Protein AF-A0A7X7PHA1-F1 (afdb_monomer_lite)

Foldseek 3Di:
DDDDDDDDDDDDPVNVVVVVVVVVVVVVVVVVVVVVVVVVVVVVVVVVLLVVLVVVVCVVCVLFCVPPDCVPFFPDDDPFKTWGWGWFWKAFFLDWDFFKTKGLIDGLDFDDQLFKKKWKADPPGIDTWRFPDKAWDANVVGTIIMTGTPGTDDHGIMIIMIGTWMWGCPPSFIWIDGDPDDTDGDDPVVVVSTRAAAAEAEDCPDPAFDWDDPDDPDHTYTYHHPPDDD

pLDDT: mean 73.43, std 17.75, range [33.28, 97.94]

Radius of gyration: 31.61 Å; chains: 1; bounding box: 62×58×99 Å

Secondary structure (DSSP, 8-state):
------PPPPPPHHHHHHHHHHHHHHHHHHHHHHHHHHHHHHHHHHHHHHHHHHHHHHHHHHHHHTTS-HHHHEEEE-SSEEEEEEEEEEEEEEEE-SSEEEEEEEESS---TTTEEEEEE-SSSEEEEEEEEEEEEEETTEEEEEEEESS---TT-EEEEEEEEEEEEETTEEEEEETTSPPEE--HHHHTTT---EEEEEETT-SS-EEE---TTS-EEEEEETT---

Sequence (230 aa):
MATRLRVHEGMTLVECLVALVLASLVSAAVISVLATQNRLLRGLTATSSDAEALRATAAVLGEDLRWSDPARDIQAIGGDSVVLRAFRGGGRVCAVMTDAITVEYQGARAPAPEKDSLLVLTGVGELAFAIRDVTGAACGPRPGIRLHVDGTASAGAYALVFESGSYFLRDRALRYRLGNEGRQPLTDERFAAGGHRLRVTHDSTAAAASLAWPGERAPMELRFPVGRTQ

Structure (mmCIF, N/CA/C/O backbone):
data_AF-A0A7X7PHA1-F1
#
_entry.id   AF-A0A7X7PHA1-F1
#
loop_
_atom_site.group_PDB
_atom_site.id
_atom_site.type_symbol
_atom_site.label_atom_id
_atom_site.label_alt_id
_atom_site.label_comp_id
_atom_site.label_asym_id
_atom_site.label_entity_id
_atom_site.label_seq_id
_atom_site.pdbx_PDB_ins_code
_atom_site.Cartn_x
_atom_site.Cartn_y
_atom_site.Cartn_z
_atom_site.occupancy
_atom_site.B_iso_or_equiv
_atom_site.auth_seq_id
_atom_site.auth_comp_id
_atom_site.auth_asym_id
_atom_site.auth_atom_id
_atom_site.pdbx_PDB_model_num
ATOM 1 N N . MET A 1 1 ? -39.031 45.118 52.042 1.00 48.53 1 MET A N 1
ATOM 2 C CA . MET A 1 1 ? -39.337 43.709 51.713 1.00 48.53 1 MET A CA 1
ATOM 3 C C . MET A 1 1 ? -38.417 42.850 52.575 1.00 48.53 1 MET A C 1
ATOM 5 O O . MET A 1 1 ? -37.237 42.765 52.280 1.00 48.53 1 MET A O 1
ATOM 9 N N . ALA A 1 2 ? -38.894 42.400 53.739 1.00 53.00 2 ALA A N 1
ATOM 10 C CA . ALA A 1 2 ? -38.050 41.800 54.776 1.00 53.00 2 ALA A CA 1
ATOM 11 C C . ALA A 1 2 ? -37.947 40.280 54.592 1.00 53.00 2 ALA A C 1
ATOM 13 O O . ALA A 1 2 ? -38.951 39.569 54.667 1.00 53.00 2 ALA A O 1
ATOM 14 N N . THR A 1 3 ? -36.733 39.789 54.357 1.00 61.84 3 THR A N 1
ATOM 15 C CA . THR A 1 3 ? -36.393 38.366 54.308 1.00 61.84 3 THR A CA 1
ATOM 16 C C . T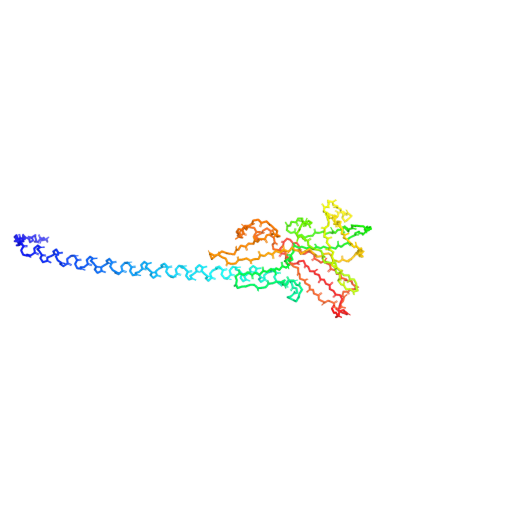HR A 1 3 ? -36.506 37.796 55.721 1.00 61.84 3 THR A C 1
ATOM 18 O O . THR A 1 3 ? -35.695 38.108 56.590 1.00 61.84 3 THR A O 1
ATOM 21 N N . ARG A 1 4 ? -37.536 36.985 55.993 1.00 61.03 4 ARG A N 1
ATOM 22 C CA . ARG A 1 4 ? -37.620 36.238 57.255 1.00 61.03 4 ARG A CA 1
ATOM 23 C C . ARG A 1 4 ? -36.515 35.182 57.267 1.00 61.03 4 ARG A C 1
ATOM 25 O O . ARG A 1 4 ? -36.613 34.186 56.555 1.00 61.03 4 ARG A O 1
ATOM 32 N N . LEU A 1 5 ? -35.490 35.386 58.088 1.00 62.16 5 LEU A N 1
ATOM 33 C CA . LEU A 1 5 ? -34.549 34.331 58.453 1.00 62.16 5 LEU A CA 1
ATOM 34 C C . LEU A 1 5 ? -35.281 33.356 59.386 1.00 62.16 5 LEU A C 1
ATOM 36 O O . LEU A 1 5 ? -35.640 33.712 60.507 1.00 62.16 5 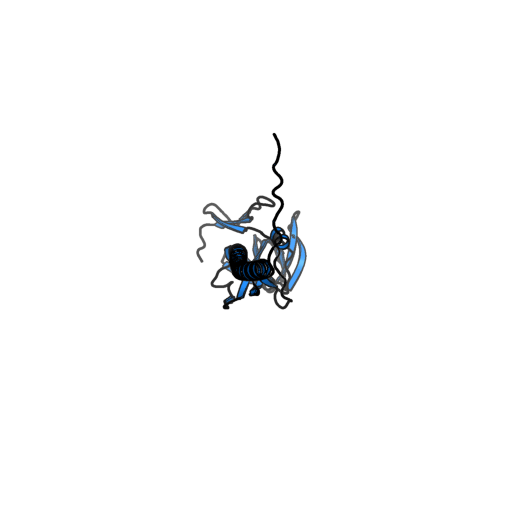LEU A O 1
ATOM 40 N N . ARG A 1 6 ? -35.558 32.138 58.905 1.00 67.00 6 ARG A N 1
ATOM 41 C CA . ARG A 1 6 ? -36.037 31.044 59.760 1.00 67.00 6 ARG A CA 1
ATOM 42 C C . ARG A 1 6 ? -34.881 30.592 60.649 1.00 67.00 6 ARG A C 1
ATOM 44 O O . ARG A 1 6 ? -33.944 29.968 60.158 1.00 67.00 6 ARG A O 1
ATOM 51 N N . VAL A 1 7 ? -34.966 30.881 61.944 1.00 58.91 7 VAL A N 1
ATOM 52 C CA . VAL A 1 7 ? -34.138 30.224 62.963 1.00 58.91 7 VAL A CA 1
ATOM 53 C C . VAL A 1 7 ? -34.477 28.731 62.928 1.00 58.91 7 VAL A C 1
ATOM 55 O O . VAL A 1 7 ? -35.652 28.374 62.986 1.00 58.91 7 VAL A O 1
ATOM 58 N N . HIS A 1 8 ? -33.477 27.875 62.722 1.00 62.91 8 HIS A N 1
ATOM 59 C CA . HIS A 1 8 ? -33.657 26.424 62.761 1.00 62.91 8 HIS A CA 1
ATOM 60 C C . HIS A 1 8 ? -33.655 25.962 64.219 1.00 62.91 8 HIS A C 1
ATOM 62 O O . HIS A 1 8 ? -32.772 26.346 64.986 1.00 62.91 8 HIS A O 1
ATOM 68 N N . GLU A 1 9 ? -34.635 25.143 64.597 1.00 71.31 9 GLU A N 1
ATOM 69 C CA . GLU A 1 9 ? -34.534 24.324 65.804 1.00 71.31 9 GLU A CA 1
ATOM 70 C C . GLU A 1 9 ? -33.375 23.326 65.619 1.00 71.31 9 GLU A C 1
ATOM 72 O O . GLU A 1 9 ? -33.078 22.908 64.498 1.00 71.31 9 GLU A O 1
ATOM 77 N N . GLY A 1 10 ? -32.646 23.016 66.695 1.00 75.44 10 GLY A N 1
ATOM 78 C CA . GLY A 1 10 ? -31.462 22.156 66.621 1.00 75.44 10 GLY A CA 1
ATOM 79 C C . GLY A 1 10 ? -31.800 20.768 66.071 1.00 75.44 10 GLY A C 1
ATOM 80 O O . GLY A 1 10 ? -32.751 20.143 66.532 1.00 75.44 10 GLY A O 1
ATOM 81 N N . MET A 1 11 ? -31.011 20.279 65.106 1.00 79.25 11 MET A N 1
ATOM 82 C CA . MET A 1 11 ? -31.174 18.926 64.562 1.00 79.25 11 MET A CA 1
ATOM 83 C C . MET A 1 11 ? -30.988 17.881 65.658 1.00 79.25 11 MET A C 1
ATOM 85 O O . MET A 1 11 ? -30.001 17.897 66.402 1.00 79.25 11 MET A O 1
ATOM 89 N N . THR A 1 12 ? -31.914 16.932 65.721 1.00 89.75 12 THR A N 1
ATOM 90 C CA . THR A 1 12 ? -31.770 15.785 66.619 1.00 89.75 12 THR A CA 1
ATOM 91 C C . THR A 1 12 ? -30.728 14.806 66.067 1.00 89.75 12 THR A C 1
ATOM 93 O O . THR A 1 12 ? -30.521 14.702 64.858 1.00 89.75 12 THR A O 1
ATOM 96 N N . LEU A 1 13 ? -30.072 14.037 66.944 1.00 90.00 13 LEU A N 1
ATOM 97 C CA . LEU A 1 13 ? -29.073 13.037 66.534 1.00 90.00 13 LEU A CA 1
ATOM 98 C C . LEU A 1 13 ? -29.649 11.998 65.554 1.00 90.00 13 LEU A C 1
ATOM 100 O O . LEU A 1 13 ? -28.954 11.551 64.642 1.00 90.00 13 LEU A O 1
ATOM 104 N N . VAL A 1 14 ? -30.932 11.656 65.713 1.00 92.38 14 VAL A N 1
ATOM 105 C CA . VAL A 1 14 ? -31.659 10.746 64.815 1.00 92.38 14 VAL A CA 1
ATOM 106 C C . VAL A 1 14 ? -31.770 11.334 63.408 1.00 92.38 14 VAL A C 1
ATOM 108 O O . VAL A 1 14 ? -31.545 10.629 62.430 1.00 92.38 14 VAL A O 1
ATOM 111 N N . GLU A 1 15 ? -32.057 12.628 63.296 1.00 91.06 15 GLU A N 1
ATOM 112 C CA . GLU A 1 15 ? -32.212 13.327 62.019 1.00 91.06 15 GLU A CA 1
ATOM 113 C C . GLU A 1 15 ? -30.890 13.388 61.238 1.00 91.06 15 GLU A C 1
ATOM 115 O O . GLU A 1 15 ? -30.856 13.068 60.048 1.00 91.06 15 GLU A O 1
ATOM 120 N N . CYS A 1 16 ? -29.774 13.660 61.926 1.00 92.62 16 CYS A N 1
ATOM 121 C CA . CYS A 1 16 ? -28.431 13.566 61.344 1.00 92.62 16 CYS A CA 1
ATOM 122 C C . CYS A 1 16 ? -28.117 12.150 60.837 1.00 92.62 16 CYS A C 1
ATOM 124 O O . CYS A 1 16 ? -27.548 11.992 59.756 1.00 92.62 16 CYS A O 1
ATOM 126 N N . LEU A 1 17 ? -28.491 11.116 61.597 1.00 95.12 17 LEU A N 1
ATOM 127 C CA . LEU A 1 17 ? -28.242 9.722 61.225 1.00 95.12 17 LEU A CA 1
ATOM 128 C C . LEU A 1 17 ? -29.041 9.335 59.974 1.00 95.12 17 LEU A C 1
ATOM 130 O O . LEU A 1 17 ? -28.482 8.755 59.044 1.00 95.12 17 LEU A O 1
ATOM 134 N N . VAL A 1 18 ? -30.316 9.728 59.905 1.00 95.44 18 VAL A N 1
ATOM 135 C CA . VAL A 1 18 ? -31.162 9.524 58.719 1.00 95.44 18 VAL A CA 1
ATOM 136 C C . VAL A 1 18 ? -30.583 10.247 57.501 1.00 95.44 18 VAL A C 1
ATOM 138 O O . VAL A 1 18 ? -30.462 9.639 56.436 1.00 95.44 18 VAL A O 1
ATOM 141 N N . ALA A 1 19 ? -30.167 11.509 57.646 1.00 95.06 19 ALA A N 1
ATOM 142 C CA . ALA A 1 19 ? -29.560 12.272 56.557 1.00 95.06 19 ALA A CA 1
ATOM 143 C C . ALA A 1 19 ? -28.275 11.611 56.032 1.00 95.06 19 ALA A C 1
ATOM 145 O O . ALA A 1 19 ? -28.070 11.534 54.821 1.00 95.06 19 ALA A O 1
ATOM 146 N N . LEU A 1 20 ? -27.435 11.081 56.925 1.00 95.75 20 LEU A N 1
ATOM 147 C CA . LEU A 1 20 ? -26.181 10.419 56.568 1.00 95.75 20 LEU A CA 1
ATOM 148 C C . LEU A 1 20 ? -26.426 9.093 55.832 1.00 95.75 20 LEU A C 1
ATOM 150 O O . LEU A 1 20 ? -25.777 8.819 54.821 1.00 95.75 20 LEU A O 1
ATOM 154 N N . VAL A 1 21 ? -27.417 8.309 56.270 1.00 96.75 21 VAL A N 1
ATOM 155 C CA . VAL A 1 21 ? -27.845 7.090 55.565 1.00 96.75 21 VAL A CA 1
ATOM 156 C C . VAL A 1 21 ? -28.364 7.431 54.168 1.00 96.75 21 VAL A C 1
ATOM 158 O O . VAL A 1 21 ? -27.895 6.845 53.191 1.00 96.75 21 VAL A O 1
ATOM 161 N N . LEU A 1 22 ? -29.259 8.414 54.040 1.00 97.19 22 LEU A N 1
ATOM 162 C CA . LEU A 1 22 ? -29.785 8.839 52.738 1.00 97.19 22 LEU A CA 1
ATOM 163 C C . LEU A 1 22 ? -28.674 9.357 51.817 1.00 97.19 22 LEU A C 1
ATOM 165 O O . LEU A 1 22 ? -28.605 8.954 50.656 1.00 97.19 22 LEU A O 1
ATOM 169 N N . ALA A 1 23 ? -27.759 10.180 52.333 1.00 96.38 23 ALA A N 1
ATOM 170 C CA . ALA A 1 23 ? -26.615 10.675 51.576 1.00 96.38 23 ALA A CA 1
ATOM 171 C C . ALA A 1 23 ? -25.702 9.534 51.102 1.00 96.38 23 ALA A C 1
ATOM 173 O O . ALA A 1 23 ? -25.242 9.553 49.958 1.00 96.38 23 ALA A O 1
ATOM 174 N N . SER A 1 24 ? -25.473 8.516 51.938 1.00 96.88 24 SER A N 1
ATOM 175 C CA . SER A 1 24 ? -24.670 7.347 51.563 1.00 96.88 24 SER A CA 1
ATOM 176 C C . SER A 1 24 ? -25.336 6.515 50.460 1.00 96.88 24 SER A C 1
ATOM 178 O O . SER A 1 24 ? -24.665 6.131 49.502 1.00 96.88 24 SER A O 1
ATOM 180 N N . LEU A 1 25 ? -26.660 6.319 50.527 1.00 97.75 25 LEU A N 1
ATOM 181 C CA . LEU A 1 25 ? -27.432 5.599 49.509 1.00 97.75 25 LEU A CA 1
ATOM 182 C C . LEU A 1 25 ? -27.423 6.338 48.170 1.00 97.75 25 LEU A C 1
ATOM 184 O O . LEU A 1 25 ? -27.164 5.731 47.130 1.00 97.75 25 LEU A O 1
ATOM 188 N N . VAL A 1 26 ? -27.646 7.654 48.193 1.00 97.69 26 VAL A N 1
ATOM 189 C CA . VAL A 1 26 ? -27.589 8.495 46.990 1.00 97.69 26 VAL A CA 1
ATOM 190 C C . VAL A 1 26 ? -26.181 8.486 46.398 1.00 97.69 26 VAL A C 1
ATOM 192 O O . VAL A 1 26 ? -26.027 8.295 45.194 1.00 97.69 26 VAL A O 1
ATOM 195 N N . SER A 1 27 ? -25.143 8.616 47.227 1.00 97.31 27 SER A N 1
ATOM 196 C CA . SER A 1 27 ? -23.750 8.571 46.766 1.00 97.31 27 SER A CA 1
ATOM 197 C C . SER A 1 27 ? -23.411 7.224 46.124 1.00 97.31 27 SER A C 1
ATOM 199 O O . SER A 1 27 ? -22.829 7.191 45.042 1.00 97.31 27 SER A O 1
ATOM 201 N N . ALA A 1 28 ? -23.827 6.109 46.732 1.00 96.69 28 ALA A N 1
ATOM 202 C CA . ALA A 1 28 ? -23.636 4.775 46.168 1.00 96.69 28 ALA A CA 1
ATOM 203 C C . ALA A 1 28 ? -24.372 4.603 44.826 1.00 96.69 28 ALA A C 1
ATOM 205 O O . ALA A 1 28 ? -23.805 4.061 43.872 1.00 96.69 28 ALA A O 1
ATOM 206 N N . ALA A 1 29 ? -25.599 5.124 44.713 1.00 97.00 29 ALA A N 1
ATOM 207 C CA . ALA A 1 29 ? -26.349 5.124 43.462 1.00 97.00 29 ALA A CA 1
ATOM 208 C C . ALA A 1 29 ? -25.621 5.930 42.371 1.00 97.00 29 ALA A C 1
ATOM 210 O O . ALA A 1 29 ? -25.400 5.410 41.277 1.00 97.00 29 ALA A O 1
ATOM 211 N N . VAL A 1 30 ? -25.146 7.141 42.679 1.00 97.88 30 VAL A N 1
ATOM 212 C CA . VAL A 1 30 ? -24.378 7.979 41.740 1.00 97.88 30 VAL A CA 1
ATOM 213 C C . VAL A 1 30 ? -23.085 7.286 41.299 1.00 97.88 30 VAL A C 1
ATOM 215 O O . VAL A 1 30 ? -22.791 7.240 40.104 1.00 97.88 30 VAL A O 1
ATOM 218 N N . ILE A 1 31 ? -22.336 6.691 42.233 1.00 97.94 31 ILE A N 1
ATOM 219 C CA . ILE A 1 31 ? -21.094 5.963 41.929 1.00 97.94 31 ILE A CA 1
ATOM 220 C C . ILE A 1 31 ? -21.368 4.772 41.004 1.00 97.94 31 ILE A C 1
ATOM 222 O O . ILE A 1 31 ? -20.616 4.552 40.054 1.00 97.94 31 ILE A O 1
ATOM 226 N N . SER A 1 32 ? -22.446 4.016 41.235 1.00 96.06 32 SER A N 1
ATOM 227 C CA . SER A 1 32 ? -22.784 2.863 40.390 1.00 96.06 32 SER A CA 1
ATOM 228 C C . SER A 1 32 ? -23.174 3.273 38.963 1.00 96.06 32 SER A C 1
ATOM 230 O O . SER A 1 32 ? -22.724 2.651 37.994 1.00 96.06 32 SER A O 1
ATOM 232 N N . VAL A 1 33 ? -23.926 4.369 38.813 1.00 97.56 33 VAL A N 1
ATOM 233 C CA . VAL A 1 33 ? -24.264 4.950 37.505 1.00 97.56 33 VAL A CA 1
ATOM 234 C C . VAL A 1 33 ? -23.004 5.433 36.792 1.00 97.56 33 VAL A C 1
ATOM 236 O O . VAL A 1 33 ? -22.783 5.068 35.638 1.00 97.56 33 VAL A O 1
ATOM 239 N N . LEU A 1 34 ? -22.130 6.173 37.480 1.00 97.38 34 LEU A N 1
ATOM 240 C CA . LEU A 1 34 ? -20.882 6.673 36.902 1.00 97.38 34 LEU A CA 1
ATOM 241 C C . LEU A 1 34 ? -19.946 5.528 36.482 1.00 97.38 34 LEU A C 1
ATOM 243 O O . LEU A 1 34 ? -19.331 5.573 35.416 1.00 97.38 34 LEU A O 1
ATOM 247 N N . ALA A 1 35 ? -19.856 4.465 37.286 1.00 96.56 35 ALA A N 1
ATOM 248 C CA . ALA A 1 35 ? -19.082 3.275 36.944 1.00 96.56 35 ALA A CA 1
ATOM 249 C C . ALA A 1 35 ? -19.638 2.573 35.694 1.00 96.56 35 ALA A C 1
ATOM 251 O O . ALA A 1 35 ? -18.868 2.126 34.841 1.00 96.56 35 ALA A O 1
ATOM 252 N N . THR A 1 36 ? -20.964 2.513 35.561 1.00 96.12 36 THR A N 1
ATOM 253 C CA . THR A 1 36 ? -21.640 1.926 34.396 1.00 96.12 36 THR A CA 1
ATOM 254 C C . THR A 1 36 ? -21.422 2.774 33.144 1.00 96.12 36 THR A C 1
ATOM 256 O O . THR A 1 36 ? -21.012 2.243 32.113 1.00 96.12 36 THR A O 1
ATOM 259 N N . GLN A 1 37 ? -21.589 4.097 33.240 1.00 96.19 37 GLN A N 1
ATOM 260 C CA . GLN A 1 37 ? -21.320 5.031 32.142 1.00 96.19 37 GLN A CA 1
ATOM 261 C C . GLN A 1 37 ? -19.868 4.943 31.670 1.00 96.19 37 GLN A C 1
ATOM 263 O O . GLN A 1 37 ? -19.620 4.844 30.474 1.00 96.19 37 GLN A O 1
ATOM 268 N N . ASN A 1 38 ? -18.906 4.876 32.592 1.00 95.94 38 ASN A N 1
ATOM 269 C CA . ASN A 1 38 ? -17.496 4.715 32.242 1.00 95.94 38 ASN A CA 1
ATOM 270 C C . ASN A 1 38 ? -17.209 3.402 31.501 1.00 95.94 38 ASN A C 1
ATOM 272 O O . ASN A 1 38 ? -16.394 3.387 30.581 1.00 95.94 38 ASN A O 1
ATOM 276 N N . ARG A 1 39 ? -17.861 2.293 31.874 1.00 94.88 39 ARG A N 1
ATOM 277 C CA . ARG A 1 39 ? -17.723 1.016 31.153 1.00 94.88 39 ARG A CA 1
ATOM 278 C C . ARG A 1 39 ? -18.311 1.105 29.745 1.00 94.88 39 ARG A C 1
ATOM 280 O O . ARG A 1 39 ? -17.662 0.663 28.800 1.00 94.88 39 ARG A O 1
ATOM 287 N N . LEU A 1 40 ? -19.491 1.712 29.607 1.00 95.69 40 LEU A N 1
ATOM 288 C CA . LEU A 1 40 ? -20.151 1.912 28.314 1.00 95.69 40 LEU A CA 1
ATOM 289 C C . LEU A 1 40 ? -19.333 2.820 27.393 1.00 95.69 40 LEU A C 1
ATOM 291 O O . LEU A 1 40 ? -19.093 2.457 26.246 1.00 95.69 40 LEU A O 1
ATOM 295 N N . LEU A 1 41 ? -18.843 3.953 27.904 1.00 95.31 41 LEU A N 1
ATOM 296 C CA . LEU A 1 41 ? -18.000 4.880 27.149 1.00 95.31 41 LEU A CA 1
ATOM 297 C C . LEU A 1 41 ? -16.729 4.194 26.644 1.00 95.31 41 LEU A C 1
ATOM 299 O O . LEU A 1 41 ? -16.420 4.301 25.464 1.00 95.31 41 LEU A O 1
ATOM 303 N N . ARG A 1 42 ? -16.039 3.413 27.488 1.00 92.00 42 ARG A N 1
ATOM 304 C CA . ARG A 1 42 ? -14.860 2.638 27.056 1.00 92.00 42 ARG A CA 1
ATOM 305 C C . ARG A 1 42 ? -15.196 1.637 25.949 1.00 92.00 42 ARG A C 1
ATOM 307 O O . ARG A 1 42 ? -14.412 1.492 25.016 1.00 92.00 42 ARG A O 1
ATOM 314 N N . GLY A 1 43 ? -16.344 0.964 26.046 1.00 88.88 43 GLY A N 1
ATOM 315 C CA . GLY A 1 43 ? -16.826 0.054 25.006 1.00 88.88 43 GLY A CA 1
ATOM 316 C C . GLY A 1 43 ? -17.077 0.774 23.680 1.00 88.88 43 GLY A C 1
ATOM 317 O O . GLY A 1 43 ? -16.570 0.342 22.648 1.00 88.88 43 GLY A O 1
ATOM 318 N N . LEU A 1 44 ? -17.778 1.911 23.720 1.00 91.88 44 LEU A N 1
ATOM 319 C CA . LEU A 1 44 ? -18.052 2.736 22.541 1.00 91.88 44 LEU A CA 1
ATOM 320 C C . LEU A 1 44 ? -16.762 3.247 21.892 1.00 91.88 44 LEU A C 1
ATOM 322 O O . LEU A 1 44 ? -16.595 3.111 20.680 1.00 91.88 44 LEU A O 1
ATOM 326 N N . THR A 1 45 ? -15.818 3.762 22.685 1.00 83.56 45 THR A N 1
ATOM 327 C CA . THR A 1 45 ? -14.511 4.201 22.178 1.00 83.56 45 THR A CA 1
ATOM 328 C C . THR A 1 45 ? -13.761 3.051 21.510 1.00 83.56 45 THR A C 1
ATOM 330 O O . THR A 1 45 ? -13.271 3.226 20.399 1.00 83.56 45 THR A O 1
ATOM 333 N N . ALA A 1 46 ? -13.733 1.861 22.121 1.00 76.75 46 ALA A N 1
ATOM 334 C CA . ALA A 1 46 ? -13.089 0.689 21.530 1.00 76.75 46 ALA A CA 1
ATOM 335 C C . ALA A 1 46 ? -13.711 0.316 20.173 1.00 76.75 46 ALA A C 1
ATOM 337 O O . ALA A 1 46 ? -12.985 0.179 19.191 1.00 76.75 46 ALA A O 1
ATOM 338 N N . THR A 1 47 ? -15.046 0.245 20.0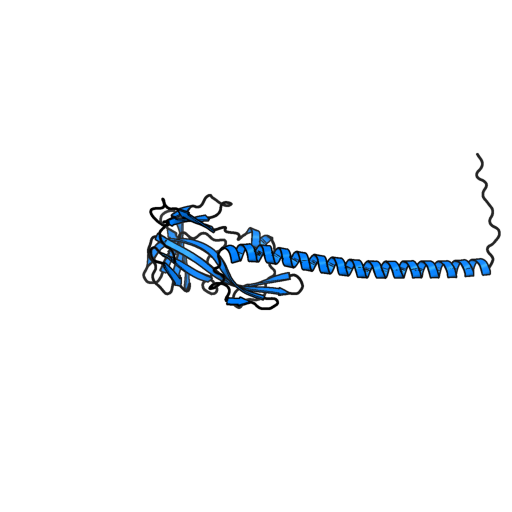93 1.00 81.00 47 THR A N 1
ATOM 339 C CA . THR A 1 47 ? -15.748 -0.051 18.831 1.00 81.00 47 THR A CA 1
ATOM 340 C C . THR A 1 47 ? -15.543 1.024 17.763 1.00 81.00 47 THR A C 1
ATOM 342 O O . THR A 1 47 ? -15.432 0.704 16.581 1.00 81.00 47 THR A O 1
ATOM 345 N N . SER A 1 48 ? -15.451 2.297 18.164 1.00 81.38 48 SER A N 1
ATOM 346 C CA . SER A 1 48 ? -15.178 3.406 17.249 1.00 81.38 48 SER A CA 1
ATOM 347 C C . SER A 1 48 ? -13.775 3.300 16.659 1.00 81.38 48 SER A C 1
ATOM 349 O O . SER A 1 48 ? -13.622 3.399 15.444 1.00 81.38 48 SER A O 1
ATOM 351 N N . SER A 1 49 ? -12.765 3.049 17.496 1.00 72.19 49 SER A N 1
ATOM 352 C CA . SER A 1 49 ? -11.385 2.861 17.040 1.00 72.19 49 SER A CA 1
ATOM 353 C C . SER A 1 49 ? -11.236 1.627 16.147 1.00 72.19 49 SER A C 1
ATOM 355 O O . SER A 1 49 ? -10.506 1.680 15.163 1.00 72.19 49 SER A O 1
ATOM 357 N N . ASP A 1 50 ? -11.956 0.536 16.437 1.00 69.38 50 ASP A N 1
ATOM 358 C CA . ASP A 1 50 ? -11.992 -0.650 15.569 1.00 69.38 50 ASP A CA 1
ATOM 359 C C . ASP A 1 50 ? -12.555 -0.312 14.175 1.00 69.38 50 ASP A C 1
ATOM 361 O O . ASP A 1 50 ? -11.966 -0.667 13.152 1.00 69.38 50 ASP A O 1
ATOM 365 N N . ALA A 1 51 ? -13.664 0.432 14.115 1.00 73.50 51 ALA A N 1
ATOM 366 C CA . ALA A 1 51 ? -14.266 0.852 12.852 1.00 73.50 51 ALA A CA 1
ATOM 367 C C . ALA A 1 51 ? -13.377 1.833 12.067 1.00 73.50 51 ALA A C 1
ATOM 369 O O . ALA A 1 51 ? -13.308 1.761 10.840 1.00 73.50 51 ALA A O 1
ATOM 370 N N . GLU A 1 52 ? -12.698 2.749 12.752 1.00 70.88 52 GLU A N 1
ATOM 371 C CA . GLU A 1 52 ? -11.771 3.700 12.139 1.00 70.88 52 GLU A CA 1
ATOM 372 C C . GLU A 1 52 ? -10.544 2.998 11.551 1.00 70.88 52 GLU A C 1
ATOM 374 O O . GLU A 1 52 ? -10.208 3.231 10.389 1.00 70.88 52 GLU A O 1
ATOM 379 N N . ALA A 1 53 ? -9.955 2.053 12.288 1.00 68.00 53 ALA A N 1
ATOM 380 C CA . ALA A 1 53 ? -8.848 1.235 11.803 1.00 68.00 53 ALA A CA 1
ATOM 381 C C . ALA A 1 53 ? -9.232 0.434 10.548 1.00 68.00 53 ALA A C 1
ATOM 383 O O . ALA A 1 53 ? -8.453 0.359 9.594 1.00 68.00 53 ALA A O 1
ATOM 384 N N . LEU A 1 54 ? -10.449 -0.121 10.509 1.00 70.31 54 LEU A N 1
ATOM 385 C CA . LEU A 1 54 ? -10.974 -0.818 9.333 1.00 70.31 54 LEU A CA 1
ATOM 386 C C . LEU A 1 54 ? -11.182 0.122 8.141 1.00 70.31 54 LEU A C 1
ATOM 388 O O . LEU A 1 54 ? -10.800 -0.230 7.027 1.00 70.31 54 LEU A O 1
ATOM 392 N N . ARG A 1 55 ? -11.743 1.321 8.351 1.00 70.69 55 ARG A N 1
ATOM 393 C CA . ARG A 1 55 ? -11.922 2.313 7.274 1.00 70.69 55 ARG A CA 1
ATOM 394 C C . ARG A 1 55 ? -10.586 2.785 6.709 1.00 70.69 55 ARG A C 1
ATOM 396 O O . ARG A 1 55 ? -10.442 2.828 5.491 1.00 70.69 55 ARG A O 1
ATOM 403 N N . ALA A 1 56 ? -9.615 3.084 7.571 1.00 66.56 56 ALA A N 1
ATOM 404 C CA . ALA A 1 56 ? -8.263 3.445 7.153 1.00 66.56 56 ALA A CA 1
ATOM 405 C C . ALA A 1 56 ? -7.618 2.301 6.357 1.00 66.56 56 ALA A C 1
ATOM 407 O O . ALA A 1 56 ? -7.095 2.517 5.269 1.00 66.56 56 ALA A O 1
ATOM 408 N N . THR A 1 57 ? -7.748 1.063 6.840 1.00 65.06 57 THR A N 1
ATOM 409 C CA . THR A 1 57 ? -7.242 -0.125 6.137 1.00 65.06 57 THR A CA 1
ATOM 410 C C . THR A 1 57 ? -7.879 -0.305 4.765 1.00 65.06 57 THR A C 1
ATOM 412 O O . THR A 1 57 ? -7.166 -0.522 3.789 1.00 65.06 57 THR A O 1
ATOM 415 N N . ALA A 1 58 ? -9.202 -0.175 4.664 1.00 70.44 58 ALA A N 1
ATOM 416 C CA . ALA A 1 58 ? -9.914 -0.293 3.398 1.00 70.44 58 ALA A CA 1
ATOM 417 C C . ALA A 1 58 ? -9.530 0.814 2.406 1.00 70.44 58 ALA A C 1
ATOM 419 O O . ALA A 1 58 ? -9.399 0.538 1.217 1.00 70.44 58 ALA A O 1
ATOM 420 N N . ALA A 1 59 ? -9.316 2.046 2.879 1.00 67.50 59 ALA A N 1
ATOM 421 C CA . ALA A 1 59 ? -8.862 3.147 2.035 1.00 67.50 59 ALA A CA 1
ATOM 422 C C . ALA A 1 59 ? -7.458 2.878 1.470 1.00 67.50 59 ALA A C 1
ATOM 424 O O . ALA A 1 59 ? -7.255 2.972 0.262 1.00 67.50 59 ALA A O 1
ATOM 425 N N . VAL A 1 60 ? -6.521 2.470 2.330 1.00 68.62 60 VAL A N 1
ATOM 426 C CA . VAL A 1 60 ? -5.130 2.176 1.954 1.00 68.62 60 VAL A CA 1
ATOM 427 C C . VAL A 1 60 ? -5.051 0.999 0.991 1.00 68.62 60 VAL A C 1
ATOM 429 O O . VAL A 1 60 ? -4.511 1.125 -0.106 1.00 68.62 60 VAL A O 1
ATOM 432 N N . LEU A 1 61 ? -5.632 -0.140 1.375 1.00 70.75 61 LEU A N 1
ATOM 433 C CA . LEU A 1 61 ? -5.630 -1.327 0.527 1.00 70.75 61 LEU A CA 1
ATOM 434 C C . LEU A 1 61 ? -6.404 -1.080 -0.766 1.00 70.75 61 LEU A C 1
ATOM 436 O O . LEU A 1 61 ? -6.005 -1.584 -1.804 1.00 70.75 61 LEU A O 1
ATOM 440 N N . GLY A 1 62 ? -7.475 -0.286 -0.737 1.00 70.81 62 GLY A N 1
ATOM 441 C CA . GLY A 1 62 ? -8.217 0.082 -1.938 1.00 70.81 62 GLY A CA 1
ATOM 442 C C . GLY A 1 62 ? -7.380 0.882 -2.939 1.00 70.81 62 GLY A C 1
ATOM 443 O O . GLY A 1 62 ? -7.532 0.688 -4.143 1.00 70.81 62 GLY A O 1
ATOM 444 N N . GLU A 1 63 ? -6.484 1.757 -2.474 1.00 67.56 63 GLU A N 1
ATOM 445 C CA . GLU A 1 63 ? -5.566 2.478 -3.360 1.00 67.56 63 GLU A CA 1
ATOM 446 C C . GLU A 1 63 ? -4.439 1.587 -3.892 1.00 67.56 63 GLU A C 1
ATOM 448 O O . GLU A 1 63 ? -4.177 1.624 -5.098 1.00 67.56 63 GLU A O 1
ATOM 453 N N . ASP A 1 64 ? -3.826 0.764 -3.036 1.00 69.88 64 ASP A N 1
ATOM 454 C CA . ASP A 1 64 ? -2.739 -0.143 -3.428 1.00 69.88 64 ASP A CA 1
ATOM 455 C C . ASP A 1 64 ? -3.226 -1.261 -4.368 1.00 69.88 64 ASP A C 1
ATOM 457 O O . ASP A 1 64 ? -2.571 -1.567 -5.366 1.00 69.88 64 ASP A O 1
ATOM 461 N N . LEU A 1 65 ? -4.394 -1.850 -4.085 1.00 69.88 65 LEU A N 1
ATOM 462 C CA . LEU A 1 65 ? -4.952 -2.965 -4.858 1.00 69.88 65 LEU A CA 1
ATOM 463 C C . LEU A 1 65 ? -5.566 -2.526 -6.189 1.00 69.88 65 LEU A C 1
ATOM 465 O O . LEU A 1 65 ? -5.805 -3.363 -7.057 1.00 69.88 65 LEU A O 1
ATOM 469 N N . ARG A 1 66 ? -5.816 -1.226 -6.396 1.00 66.25 66 ARG A N 1
ATOM 470 C CA . ARG A 1 66 ? -6.459 -0.725 -7.624 1.00 66.25 66 ARG A CA 1
ATOM 471 C C . ARG A 1 66 ? -5.692 -1.087 -8.899 1.00 66.25 66 ARG A C 1
ATOM 473 O O . ARG A 1 66 ? -6.294 -1.137 -9.967 1.00 66.25 66 ARG A O 1
ATOM 480 N N . TRP A 1 67 ? -4.383 -1.304 -8.782 1.00 61.38 67 TRP A N 1
ATOM 481 C CA . TRP A 1 67 ? -3.483 -1.654 -9.888 1.00 61.38 67 TRP A CA 1
ATOM 482 C C . TRP A 1 67 ? -2.878 -3.045 -9.750 1.00 61.38 67 TRP A C 1
ATOM 484 O O . TRP A 1 67 ? -2.044 -3.419 -10.568 1.00 61.38 67 TRP A O 1
ATOM 494 N N . SER A 1 68 ? -3.270 -3.785 -8.715 1.00 66.31 68 SER A N 1
ATOM 495 C CA . SER A 1 68 ? -2.820 -5.152 -8.513 1.00 66.31 68 SER A CA 1
ATOM 496 C C . SER A 1 68 ? -3.737 -6.102 -9.273 1.00 66.31 68 SER A C 1
ATOM 498 O O . SER A 1 68 ? -4.958 -5.943 -9.216 1.00 66.31 68 SER A O 1
ATOM 500 N N . ASP A 1 69 ? -3.174 -7.108 -9.929 1.00 70.19 69 ASP A N 1
ATOM 501 C CA . ASP A 1 69 ? -3.935 -8.268 -10.377 1.00 70.19 69 ASP A CA 1
ATOM 502 C C . ASP A 1 69 ? -4.137 -9.192 -9.166 1.00 70.19 69 ASP A C 1
ATOM 504 O O . ASP A 1 69 ? -3.160 -9.774 -8.684 1.00 70.19 69 ASP A O 1
ATOM 508 N N . PRO A 1 70 ? -5.370 -9.378 -8.657 1.00 70.12 70 PRO A N 1
ATOM 509 C CA . PRO A 1 70 ? -5.604 -10.205 -7.478 1.00 70.12 70 PRO A CA 1
ATOM 510 C C . PRO A 1 70 ? -5.076 -11.637 -7.618 1.00 70.12 70 PRO A C 1
ATOM 512 O O . PRO A 1 70 ? -4.728 -12.249 -6.613 1.00 70.12 70 PRO A O 1
ATOM 515 N N . ALA A 1 71 ? -5.000 -12.175 -8.841 1.00 69.75 71 ALA A N 1
ATOM 516 C CA . ALA A 1 71 ? -4.518 -13.529 -9.089 1.00 69.75 71 ALA A CA 1
ATOM 517 C C . ALA A 1 71 ? -2.985 -13.656 -9.024 1.00 69.75 71 ALA A C 1
ATOM 519 O O . ALA A 1 71 ? -2.477 -14.759 -8.823 1.00 69.75 71 ALA A O 1
ATOM 520 N N . ARG A 1 72 ? -2.244 -12.555 -9.205 1.00 68.88 72 ARG A N 1
ATOM 521 C CA . ARG A 1 72 ? -0.769 -12.550 -9.278 1.00 68.88 72 ARG A CA 1
ATOM 522 C C . ARG A 1 72 ? -0.105 -11.779 -8.144 1.00 68.88 72 ARG A C 1
ATOM 524 O O . ARG A 1 72 ? 0.975 -12.152 -7.691 1.00 68.88 72 ARG A O 1
ATOM 531 N N . ASP A 1 73 ? -0.732 -10.700 -7.698 1.00 73.44 73 ASP A N 1
ATOM 532 C CA . ASP A 1 73 ? -0.137 -9.745 -6.773 1.00 73.44 73 ASP A CA 1
ATOM 533 C C . ASP A 1 73 ? -0.574 -9.965 -5.327 1.00 73.44 73 ASP A C 1
ATOM 535 O O . ASP A 1 73 ? 0.129 -9.513 -4.427 1.00 73.44 73 ASP A O 1
ATOM 539 N N . ILE A 1 74 ? -1.664 -10.699 -5.077 1.00 79.50 74 ILE A N 1
ATOM 540 C CA . ILE A 1 74 ? -2.016 -11.171 -3.733 1.00 79.50 74 ILE A CA 1
ATOM 541 C C . ILE A 1 74 ? -1.360 -12.534 -3.518 1.00 79.50 74 ILE A C 1
ATOM 543 O O . ILE A 1 74 ? -1.773 -13.544 -4.078 1.00 79.50 74 ILE A O 1
ATOM 547 N N . GLN A 1 75 ? -0.325 -12.561 -2.684 1.00 81.75 75 GLN A N 1
ATOM 548 C CA . GLN A 1 75 ? 0.475 -13.763 -2.446 1.00 81.75 75 GLN A CA 1
ATOM 549 C C . GLN A 1 75 ? -0.111 -14.633 -1.333 1.00 81.75 75 GLN A C 1
ATOM 551 O O . GLN A 1 75 ? -0.042 -15.859 -1.397 1.00 81.75 75 GLN A O 1
ATOM 556 N N . ALA A 1 76 ? -0.673 -14.009 -0.294 1.00 80.00 76 ALA A N 1
ATOM 557 C CA . ALA A 1 76 ? -1.309 -14.713 0.813 1.00 80.00 76 ALA A CA 1
ATOM 558 C C . ALA A 1 76 ? -2.309 -13.815 1.547 1.00 80.00 76 ALA A C 1
ATOM 560 O O . ALA A 1 76 ? -2.060 -12.626 1.748 1.00 80.00 76 ALA A O 1
ATOM 561 N N . ILE A 1 77 ? -3.407 -14.410 2.013 1.00 81.25 77 ILE A N 1
ATOM 562 C CA . ILE A 1 77 ? -4.392 -13.765 2.885 1.00 81.25 77 ILE A CA 1
ATOM 563 C C . ILE A 1 77 ? -4.480 -14.578 4.178 1.00 81.25 77 ILE A C 1
ATOM 565 O O . ILE A 1 77 ? -4.776 -15.772 4.155 1.00 81.25 77 ILE A O 1
ATOM 569 N N . GLY A 1 78 ? -4.201 -13.927 5.303 1.00 81.62 78 GLY A N 1
ATOM 570 C CA . GLY A 1 78 ? -4.428 -14.431 6.653 1.00 81.62 78 GLY A CA 1
ATOM 571 C C . GLY A 1 78 ? -5.623 -13.740 7.315 1.00 81.62 78 GLY A C 1
ATOM 572 O O . GLY A 1 78 ? -6.219 -12.823 6.758 1.00 81.62 78 GLY A O 1
ATOM 573 N N . GLY A 1 79 ? -5.968 -14.159 8.535 1.00 78.38 79 GLY A N 1
ATOM 574 C CA . GLY A 1 79 ? -7.100 -13.574 9.269 1.00 78.38 79 GLY A CA 1
ATOM 575 C C . GLY A 1 79 ? -6.909 -12.098 9.649 1.00 78.38 79 GLY A C 1
ATOM 576 O O . GLY A 1 79 ? -7.873 -11.341 9.649 1.00 78.38 79 GLY A O 1
ATOM 577 N N . ASP A 1 80 ? -5.674 -11.685 9.950 1.00 77.06 80 ASP A N 1
ATOM 578 C CA . ASP A 1 80 ? -5.294 -10.314 10.330 1.00 77.06 80 ASP A CA 1
ATOM 579 C C . ASP A 1 80 ? -4.193 -9.729 9.428 1.00 77.06 80 ASP A C 1
ATOM 581 O O . ASP A 1 80 ? -3.558 -8.731 9.781 1.00 77.06 80 ASP A O 1
ATOM 585 N N . SER A 1 81 ? -3.909 -10.365 8.289 1.00 79.25 81 SER A N 1
ATOM 586 C CA . SER A 1 81 ? -2.770 -10.006 7.446 1.00 79.25 81 SER A CA 1
ATOM 587 C C . SER A 1 81 ? -2.986 -10.292 5.969 1.00 79.25 81 SER A C 1
ATOM 589 O O . SER A 1 81 ? -3.707 -11.210 5.595 1.00 79.25 81 SER A O 1
ATOM 591 N N . VAL A 1 82 ? -2.323 -9.515 5.119 1.00 80.62 82 VAL A N 1
ATOM 592 C CA . VAL A 1 82 ? -2.266 -9.753 3.675 1.00 80.62 82 VAL A CA 1
ATOM 593 C C . VAL A 1 82 ? -0.847 -9.513 3.178 1.00 80.62 82 VAL A C 1
ATOM 595 O O . VAL A 1 82 ? -0.200 -8.536 3.558 1.00 80.62 82 VAL A O 1
ATOM 598 N N . VAL A 1 83 ? -0.352 -10.430 2.354 1.00 82.38 83 VAL A N 1
ATOM 599 C CA . VAL A 1 83 ? 0.929 -10.316 1.656 1.00 82.38 83 VAL A CA 1
ATOM 600 C C . VAL A 1 83 ? 0.624 -9.990 0.205 1.00 82.38 83 VAL A C 1
ATOM 602 O O . VAL A 1 83 ? -0.083 -10.751 -0.458 1.00 82.38 83 VAL A O 1
ATOM 605 N N . LEU A 1 84 ? 1.125 -8.852 -0.270 1.00 82.38 84 LEU A N 1
ATOM 606 C CA . LEU A 1 84 ? 0.825 -8.364 -1.610 1.00 82.38 84 LEU A CA 1
ATOM 607 C C . LEU A 1 84 ? 1.997 -7.617 -2.249 1.00 82.38 84 LEU A C 1
ATOM 609 O O . LEU A 1 84 ? 2.918 -7.163 -1.565 1.00 82.38 84 LEU A O 1
ATOM 613 N N . ARG A 1 85 ? 1.930 -7.472 -3.573 1.00 78.12 85 ARG A N 1
ATOM 614 C CA . ARG A 1 85 ? 2.790 -6.593 -4.370 1.00 78.12 85 ARG A CA 1
ATOM 615 C C . ARG A 1 85 ? 2.065 -5.273 -4.626 1.00 78.12 85 ARG A C 1
ATOM 617 O O . ARG A 1 85 ? 1.082 -5.237 -5.358 1.00 78.12 85 ARG A O 1
ATOM 624 N N . ALA A 1 86 ? 2.537 -4.194 -4.009 1.00 78.00 86 ALA A N 1
ATOM 625 C CA . ALA A 1 86 ? 1.932 -2.869 -4.116 1.00 78.00 86 ALA A CA 1
ATOM 626 C C . ALA A 1 86 ? 2.619 -2.048 -5.209 1.00 78.00 86 ALA A C 1
ATOM 628 O O . ALA A 1 86 ? 3.846 -1.961 -5.244 1.00 78.00 86 ALA A O 1
ATOM 629 N N . PHE A 1 87 ? 1.845 -1.398 -6.075 1.00 78.06 87 PHE A N 1
ATOM 630 C CA . PHE A 1 87 ? 2.387 -0.504 -7.098 1.00 78.06 87 PHE A CA 1
ATOM 631 C C . PHE A 1 87 ? 3.025 0.746 -6.461 1.00 78.06 87 PHE A C 1
ATOM 633 O O . PHE A 1 87 ? 2.408 1.403 -5.623 1.00 78.06 87 PHE A O 1
ATOM 640 N N . ARG A 1 88 ? 4.259 1.095 -6.852 1.00 79.50 88 ARG A N 1
ATOM 641 C CA . ARG A 1 88 ? 5.012 2.238 -6.285 1.00 79.50 88 ARG A CA 1
ATOM 642 C C . ARG A 1 88 ? 5.364 3.337 -7.279 1.00 79.50 88 ARG A C 1
ATOM 644 O O . ARG A 1 88 ? 5.639 4.466 -6.871 1.00 79.50 88 ARG A O 1
ATOM 651 N N . GLY A 1 89 ? 5.348 3.030 -8.566 1.00 80.12 89 GLY A N 1
ATOM 652 C CA . GLY A 1 89 ? 5.699 3.986 -9.603 1.00 80.12 89 GLY A CA 1
ATOM 653 C C . GLY A 1 89 ? 6.017 3.293 -10.910 1.00 80.12 89 GLY A C 1
ATOM 654 O O . GLY A 1 89 ? 5.979 2.070 -11.019 1.00 80.12 89 GLY A O 1
ATOM 655 N N . GLY A 1 90 ? 6.348 4.074 -11.922 1.00 84.69 90 GLY A N 1
ATOM 656 C CA . GLY A 1 90 ? 6.688 3.531 -13.222 1.00 84.69 90 GLY A CA 1
ATOM 657 C C . GLY A 1 90 ? 7.201 4.595 -14.167 1.00 84.69 90 GLY A C 1
ATOM 658 O O . GLY A 1 90 ? 7.428 5.736 -13.780 1.00 84.69 90 GLY A O 1
ATOM 659 N N . GLY A 1 91 ? 7.401 4.230 -15.421 1.00 83.50 91 GLY A N 1
ATOM 660 C CA . GLY A 1 91 ? 7.889 5.162 -16.420 1.00 83.50 91 GLY A CA 1
ATOM 661 C C . GLY A 1 91 ? 8.162 4.505 -17.756 1.00 83.50 91 GLY A C 1
ATOM 662 O O . GLY A 1 91 ? 8.085 3.286 -17.912 1.00 83.50 91 GLY A O 1
ATOM 663 N N . ARG A 1 92 ? 8.496 5.329 -18.745 1.00 86.38 92 ARG A N 1
ATOM 664 C CA . ARG A 1 92 ? 8.848 4.849 -20.081 1.00 86.38 92 ARG A CA 1
ATOM 665 C C . ARG A 1 92 ? 10.318 4.444 -20.128 1.00 86.38 92 ARG A C 1
ATOM 667 O O . ARG A 1 92 ? 11.187 5.211 -19.714 1.00 86.38 92 ARG A O 1
ATOM 674 N N . VAL A 1 93 ? 10.597 3.277 -20.694 1.00 89.88 93 VAL A N 1
ATOM 675 C CA . VAL A 1 93 ? 11.954 2.814 -20.988 1.00 89.88 93 VAL A CA 1
ATOM 676 C C . VAL A 1 93 ? 12.501 3.623 -22.163 1.00 89.88 93 VAL A C 1
ATOM 678 O O . VAL A 1 93 ? 11.997 3.528 -23.282 1.00 89.88 93 VAL A O 1
ATOM 681 N N . CYS A 1 94 ? 13.522 4.439 -21.914 1.00 89.75 94 CYS A N 1
ATOM 682 C CA . CYS A 1 94 ? 14.109 5.329 -22.915 1.00 89.75 94 CYS A CA 1
ATOM 683 C C . CYS A 1 94 ? 15.402 4.778 -23.529 1.00 89.75 94 CYS A C 1
ATOM 685 O O . CYS A 1 94 ? 15.716 5.104 -24.670 1.00 89.75 94 CYS A O 1
ATOM 687 N N . ALA A 1 95 ? 16.129 3.927 -22.804 1.00 91.00 95 ALA A N 1
ATOM 688 C CA . ALA A 1 95 ? 17.310 3.241 -23.311 1.00 91.00 95 ALA A CA 1
ATOM 689 C C . ALA A 1 95 ? 17.391 1.828 -22.731 1.00 91.00 95 ALA A C 1
ATOM 691 O O . ALA A 1 95 ? 16.995 1.596 -21.588 1.00 91.00 95 ALA A O 1
ATOM 692 N N . VAL A 1 96 ? 17.921 0.899 -23.521 1.00 91.69 96 VAL A N 1
ATOM 693 C CA . VAL A 1 96 ? 18.128 -0.500 -23.137 1.00 91.69 96 VAL A CA 1
ATOM 694 C C . VAL A 1 96 ? 19.598 -0.841 -23.328 1.00 91.69 96 VAL A C 1
ATOM 696 O O . VAL A 1 96 ? 20.197 -0.485 -24.342 1.00 91.69 96 VAL A O 1
ATOM 699 N N . MET A 1 97 ? 20.162 -1.520 -22.341 1.00 89.88 97 MET A N 1
ATOM 700 C CA . MET A 1 97 ? 21.511 -2.074 -22.314 1.00 89.88 97 MET A CA 1
ATOM 701 C C . MET A 1 97 ? 21.397 -3.576 -22.010 1.00 89.88 97 MET A C 1
ATOM 703 O O . MET A 1 97 ? 20.315 -4.066 -21.686 1.00 89.88 97 MET A O 1
ATOM 707 N N . THR A 1 98 ? 22.494 -4.322 -22.122 1.00 86.00 98 THR A N 1
ATOM 708 C CA . THR A 1 98 ? 22.485 -5.787 -21.965 1.00 86.00 98 THR A CA 1
ATOM 709 C C . THR A 1 98 ? 21.976 -6.251 -20.595 1.00 86.00 98 THR A C 1
ATOM 711 O O . THR A 1 98 ? 21.319 -7.282 -20.511 1.00 86.00 98 THR A O 1
ATOM 714 N N . ASP A 1 99 ? 22.259 -5.497 -19.533 1.00 90.06 99 ASP A N 1
ATOM 715 C CA . ASP A 1 99 ? 21.945 -5.836 -18.139 1.00 90.06 99 ASP A CA 1
ATOM 716 C C . ASP A 1 99 ? 21.193 -4.718 -17.396 1.00 90.06 99 ASP A C 1
ATOM 718 O O . ASP A 1 99 ? 21.023 -4.785 -16.175 1.00 90.06 99 ASP A O 1
ATOM 722 N N . ALA A 1 100 ? 20.782 -3.670 -18.112 1.00 92.31 100 ALA A N 1
ATOM 723 C CA . ALA A 1 100 ? 20.174 -2.491 -17.522 1.00 92.31 100 ALA A CA 1
ATOM 724 C C . ALA A 1 100 ? 19.185 -1.806 -18.463 1.00 92.31 100 ALA A C 1
ATOM 726 O O . ALA A 1 100 ? 19.336 -1.801 -19.685 1.00 92.31 100 ALA A O 1
ATOM 727 N N . ILE A 1 101 ? 18.197 -1.144 -17.876 1.00 93.69 101 ILE A N 1
ATOM 728 C CA . ILE A 1 101 ? 17.251 -0.289 -18.587 1.00 93.69 101 ILE A CA 1
ATOM 729 C C . ILE A 1 101 ? 17.279 1.107 -17.982 1.00 93.69 101 ILE A C 1
ATOM 731 O O . ILE A 1 101 ? 17.397 1.270 -16.771 1.00 93.69 101 ILE A O 1
ATOM 735 N N . THR A 1 102 ? 17.173 2.131 -18.820 1.00 94.12 102 THR A N 1
ATOM 736 C CA . THR A 1 102 ? 17.002 3.510 -18.356 1.00 94.12 102 THR A CA 1
ATOM 737 C C . THR A 1 102 ? 15.538 3.889 -18.489 1.00 94.12 102 THR A C 1
ATOM 739 O O . THR A 1 102 ? 14.957 3.769 -19.570 1.00 94.12 102 THR A O 1
ATOM 742 N N . VAL A 1 103 ? 14.948 4.326 -17.384 1.00 90.88 103 VAL A N 1
ATOM 743 C CA . VAL A 1 103 ? 13.528 4.631 -17.258 1.00 90.88 103 VAL A CA 1
ATOM 744 C C . VAL A 1 103 ? 13.367 6.098 -16.896 1.00 90.88 103 VAL A C 1
ATOM 746 O O . VAL A 1 103 ? 14.007 6.603 -15.973 1.00 90.88 103 VAL A O 1
ATOM 749 N N . GLU A 1 104 ? 12.466 6.772 -17.602 1.00 90.06 104 GLU A N 1
ATOM 750 C CA . GLU A 1 104 ? 11.924 8.072 -17.210 1.00 90.06 104 GLU A CA 1
ATOM 751 C C . GLU A 1 104 ? 10.967 7.851 -16.031 1.00 90.06 104 GLU A C 1
ATOM 753 O O . GLU A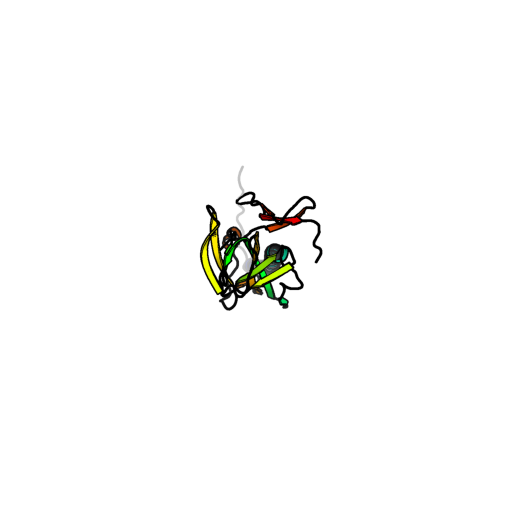 1 104 ? 9.748 7.815 -16.195 1.00 90.06 104 GLU A O 1
ATOM 758 N N . TYR A 1 105 ? 11.542 7.537 -14.870 1.00 85.12 105 TYR A N 1
ATOM 759 C CA . TYR A 1 105 ? 10.812 7.021 -13.722 1.00 85.12 105 TYR A CA 1
ATOM 760 C C . TYR A 1 105 ? 10.097 8.125 -12.955 1.00 85.12 105 TYR A C 1
ATOM 762 O O . TYR A 1 105 ? 10.659 9.179 -12.660 1.00 85.12 105 TYR A O 1
ATOM 770 N N . GLN A 1 106 ? 8.861 7.824 -12.586 1.00 78.69 106 GLN A N 1
ATOM 771 C CA . GLN A 1 106 ? 8.003 8.643 -11.758 1.00 78.69 106 GLN A CA 1
ATOM 772 C C . GLN A 1 106 ? 7.420 7.766 -10.654 1.00 78.69 106 GLN A C 1
ATOM 774 O O . GLN A 1 106 ? 6.705 6.794 -10.901 1.00 78.69 106 GLN A O 1
ATOM 779 N N . GLY A 1 107 ? 7.747 8.120 -9.420 1.00 74.56 107 GLY A N 1
ATOM 780 C CA . GLY A 1 107 ? 7.293 7.433 -8.224 1.00 74.56 107 GLY A CA 1
ATOM 781 C C . GLY A 1 107 ? 7.695 8.212 -6.980 1.00 74.56 107 GLY A C 1
ATOM 782 O O . GLY A 1 107 ? 8.512 9.130 -7.047 1.00 74.56 107 GLY A O 1
ATOM 783 N N . ALA A 1 108 ? 7.127 7.817 -5.846 1.00 67.19 108 ALA A N 1
ATOM 784 C CA . ALA A 1 108 ? 7.240 8.541 -4.576 1.00 67.19 108 ALA A CA 1
ATOM 785 C C . ALA A 1 108 ? 8.663 8.517 -4.018 1.00 67.19 108 ALA A C 1
ATOM 787 O O . ALA A 1 108 ? 9.105 9.399 -3.287 1.00 67.19 108 ALA A O 1
ATOM 788 N N . ARG A 1 109 ? 9.367 7.437 -4.359 1.00 76.94 109 ARG A N 1
ATOM 789 C CA . ARG A 1 109 ? 10.733 7.137 -3.965 1.00 76.94 109 ARG A CA 1
ATOM 790 C C . ARG A 1 109 ? 11.445 6.408 -5.092 1.00 76.94 109 ARG A C 1
ATOM 792 O O . ARG A 1 109 ? 10.799 5.780 -5.937 1.00 76.94 109 ARG A O 1
ATOM 799 N N . ALA A 1 110 ? 12.773 6.448 -5.059 1.00 81.81 110 ALA A N 1
ATOM 800 C CA . ALA A 1 110 ? 13.592 5.581 -5.891 1.00 81.81 110 ALA A CA 1
ATOM 801 C C . ALA A 1 110 ? 13.302 4.097 -5.567 1.00 81.81 110 ALA A C 1
ATOM 803 O O . ALA A 1 110 ? 13.076 3.769 -4.392 1.00 81.81 110 ALA A O 1
ATOM 804 N N . PRO A 1 111 ? 13.302 3.208 -6.577 1.00 87.31 111 PRO A N 1
ATOM 805 C CA . PRO A 1 111 ? 13.186 1.774 -6.347 1.00 87.31 111 PRO A CA 1
ATOM 806 C C . PRO A 1 111 ? 14.338 1.251 -5.482 1.00 87.31 111 PRO A C 1
ATOM 808 O O . PRO A 1 111 ? 15.464 1.737 -5.562 1.00 87.31 111 PRO A O 1
ATOM 811 N N . ALA A 1 112 ? 14.044 0.254 -4.661 1.00 86.50 112 ALA A N 1
ATOM 812 C CA . ALA A 1 112 ? 14.964 -0.419 -3.759 1.00 86.50 112 ALA A CA 1
ATOM 813 C C . ALA A 1 112 ? 15.122 -1.890 -4.196 1.00 86.50 112 ALA A C 1
ATOM 815 O O . ALA A 1 112 ? 14.164 -2.657 -4.057 1.00 86.50 112 ALA A O 1
ATOM 816 N N . PRO A 1 113 ? 16.305 -2.302 -4.695 1.00 86.12 113 PRO A N 1
ATOM 817 C CA . PRO A 1 113 ? 16.556 -3.649 -5.228 1.00 86.12 113 PRO A CA 1
ATOM 818 C C . PRO A 1 113 ? 16.153 -4.804 -4.302 1.00 86.12 113 PRO A C 1
ATOM 820 O O . PRO A 1 113 ? 15.708 -5.854 -4.747 1.00 86.12 113 PRO A O 1
ATOM 823 N N . GLU A 1 114 ? 16.280 -4.605 -2.991 1.00 80.62 114 GLU A N 1
ATOM 824 C CA . GLU A 1 114 ? 16.018 -5.624 -1.970 1.00 80.62 114 GLU A CA 1
ATOM 825 C C . GLU A 1 114 ? 14.539 -6.018 -1.805 1.00 80.62 114 GLU A C 1
ATOM 827 O O . GLU A 1 114 ? 14.246 -7.057 -1.213 1.00 80.62 114 GLU A O 1
ATOM 832 N N . LYS A 1 115 ? 13.602 -5.194 -2.292 1.00 79.81 115 LYS A N 1
ATOM 833 C CA . LYS A 1 115 ? 12.153 -5.365 -2.054 1.00 79.81 115 LYS A CA 1
ATOM 834 C C . LYS A 1 115 ? 11.266 -5.044 -3.251 1.00 79.81 115 LYS A C 1
ATOM 836 O O . LYS A 1 115 ? 10.117 -5.495 -3.295 1.00 79.81 115 LYS A O 1
ATOM 841 N N . ASP A 1 116 ? 11.782 -4.273 -4.200 1.00 86.94 116 ASP A N 1
ATOM 842 C CA . ASP A 1 116 ? 11.033 -3.827 -5.360 1.00 86.94 116 ASP A CA 1
ATOM 843 C C . ASP A 1 116 ? 11.298 -4.756 -6.556 1.00 86.94 116 ASP A C 1
ATOM 845 O O . ASP A 1 116 ? 12.419 -5.158 -6.859 1.00 86.94 116 ASP A O 1
ATOM 849 N N . SER A 1 117 ? 10.219 -5.096 -7.245 1.00 84.31 117 SER A N 1
ATOM 850 C CA . SER A 1 117 ? 10.174 -5.925 -8.445 1.00 84.31 117 SER A CA 1
ATOM 851 C C . SER A 1 117 ? 9.706 -5.083 -9.623 1.00 84.31 117 SER A C 1
ATOM 853 O O . SER A 1 117 ? 8.962 -4.115 -9.450 1.00 84.31 117 SER A O 1
ATOM 855 N N . LEU A 1 118 ? 10.130 -5.450 -10.825 1.00 87.31 118 LEU A N 1
ATOM 856 C CA . LEU A 1 118 ? 9.839 -4.698 -12.034 1.00 87.31 118 LEU A CA 1
ATOM 857 C C . LEU A 1 118 ? 8.938 -5.513 -12.962 1.00 87.31 118 LEU A C 1
ATOM 859 O O . LEU A 1 118 ? 9.214 -6.675 -13.237 1.00 87.31 118 LEU A O 1
ATOM 863 N N . LEU A 1 119 ? 7.886 -4.890 -13.480 1.00 85.81 119 LEU A N 1
ATOM 864 C CA . LEU A 1 119 ? 7.061 -5.414 -14.561 1.00 85.81 119 LEU A CA 1
ATOM 865 C C . LEU A 1 119 ? 7.212 -4.498 -15.774 1.00 85.81 119 LEU A C 1
ATOM 867 O O . LEU A 1 119 ? 6.941 -3.303 -15.697 1.00 85.81 119 LEU A O 1
ATOM 871 N N . VAL A 1 120 ? 7.657 -5.041 -16.896 1.00 85.06 120 VAL A N 1
ATOM 872 C CA . VAL A 1 120 ? 7.838 -4.316 -18.148 1.00 85.06 120 VAL A CA 1
ATOM 873 C C . VAL A 1 120 ? 6.729 -4.698 -19.116 1.00 85.06 120 VAL A C 1
ATOM 875 O O . VAL A 1 120 ? 6.675 -5.819 -19.615 1.00 85.06 120 VAL A O 1
ATOM 878 N N . LEU A 1 121 ? 5.857 -3.741 -19.406 1.00 81.38 121 LEU A N 1
ATOM 879 C CA . LEU A 1 121 ? 4.787 -3.859 -20.385 1.00 81.38 121 LEU A CA 1
ATOM 880 C C . LEU A 1 121 ? 5.341 -3.549 -21.774 1.00 81.38 121 LEU A C 1
ATOM 882 O O . LEU A 1 121 ? 5.834 -2.448 -22.041 1.00 81.38 121 LEU A O 1
ATOM 886 N N . THR A 1 122 ? 5.257 -4.525 -22.668 1.00 77.06 122 THR A N 1
ATOM 887 C CA . THR A 1 122 ? 5.793 -4.447 -24.027 1.00 77.06 122 THR A CA 1
ATOM 888 C C . THR A 1 122 ? 4.683 -4.367 -25.075 1.00 77.06 122 THR A C 1
ATOM 890 O O . THR A 1 122 ? 3.484 -4.460 -24.805 1.00 77.06 122 THR A O 1
ATOM 893 N N . GLY A 1 123 ? 5.101 -4.227 -26.332 1.00 66.06 123 GLY A N 1
ATOM 894 C CA . GLY A 1 123 ? 4.241 -4.360 -27.500 1.00 66.06 123 GLY A CA 1
ATOM 895 C C . GLY A 1 123 ? 3.628 -5.757 -27.710 1.00 66.06 123 GLY A C 1
ATOM 896 O O . GLY A 1 123 ? 2.879 -5.936 -28.660 1.00 66.06 123 GLY A O 1
ATOM 897 N N . VAL A 1 124 ? 3.951 -6.765 -26.906 1.00 65.25 124 VAL A N 1
ATOM 898 C CA . VAL A 1 124 ? 3.532 -8.158 -27.169 1.00 65.25 124 VAL A CA 1
ATOM 899 C C . VAL A 1 124 ? 3.146 -8.931 -25.907 1.00 65.25 124 VAL A C 1
ATOM 901 O O . VAL A 1 124 ? 2.718 -10.073 -26.007 1.00 65.25 124 VAL A O 1
ATOM 904 N N . GLY A 1 125 ? 3.271 -8.316 -24.731 1.00 68.12 125 GLY A N 1
ATOM 905 C CA . GLY A 1 125 ? 3.008 -8.951 -23.442 1.00 68.12 125 GLY A CA 1
ATOM 906 C C . GLY A 1 125 ? 3.765 -8.264 -22.310 1.00 68.12 125 GLY A C 1
ATOM 907 O O . GLY A 1 125 ? 4.272 -7.151 -22.474 1.00 68.12 125 GLY A O 1
ATOM 908 N N . GLU A 1 126 ? 3.876 -8.943 -21.176 1.00 78.50 126 GLU A N 1
ATOM 909 C CA . GLU A 1 126 ? 4.501 -8.426 -19.959 1.00 78.50 126 GLU A CA 1
ATOM 910 C C . GLU A 1 126 ? 5.721 -9.269 -19.587 1.00 78.50 126 GLU A C 1
ATOM 912 O O . GLU A 1 126 ? 5.708 -10.492 -19.729 1.00 78.50 126 GLU A O 1
ATOM 917 N N . LEU A 1 127 ? 6.779 -8.621 -19.106 1.00 81.81 127 LEU A N 1
ATOM 918 C CA . LEU A 1 127 ? 8.005 -9.275 -18.655 1.00 81.81 127 LEU A CA 1
ATOM 919 C C . LEU A 1 127 ? 8.291 -8.867 -17.212 1.00 81.81 127 LEU A C 1
ATOM 921 O O . LEU A 1 127 ? 8.359 -7.679 -16.914 1.00 81.81 127 LEU A O 1
ATOM 925 N N . ALA A 1 128 ? 8.461 -9.834 -16.316 1.00 84.06 128 ALA A N 1
ATOM 926 C CA . ALA A 1 128 ? 8.826 -9.571 -14.928 1.00 84.06 128 ALA A CA 1
ATOM 927 C C . ALA A 1 128 ? 10.343 -9.703 -14.740 1.00 84.06 128 ALA A C 1
ATOM 929 O O . ALA A 1 128 ? 10.936 -10.671 -15.212 1.00 84.06 128 ALA A O 1
ATOM 930 N N . PHE A 1 129 ? 10.946 -8.750 -14.031 1.00 85.38 129 PHE A N 1
ATOM 931 C CA . PHE A 1 129 ? 12.377 -8.712 -13.736 1.00 85.38 129 PHE A CA 1
ATOM 932 C C . PHE A 1 129 ? 12.635 -8.424 -12.255 1.00 85.38 129 PHE A C 1
ATOM 934 O O . PHE A 1 129 ? 11.885 -7.688 -11.600 1.00 85.38 129 PHE A O 1
ATOM 941 N N . ALA A 1 130 ? 13.743 -8.956 -11.746 1.00 85.62 130 ALA A N 1
ATOM 942 C CA . ALA A 1 130 ? 14.315 -8.533 -10.477 1.00 85.62 130 ALA A CA 1
ATOM 943 C C . ALA A 1 130 ? 15.162 -7.270 -10.682 1.00 85.62 130 ALA A C 1
ATOM 945 O O . ALA A 1 130 ? 15.925 -7.159 -11.646 1.00 85.62 130 ALA A O 1
ATOM 946 N N . ILE A 1 131 ? 15.050 -6.318 -9.756 1.00 89.19 131 ILE A N 1
ATOM 947 C CA . ILE A 1 131 ? 15.920 -5.142 -9.728 1.00 89.19 131 ILE A CA 1
ATOM 948 C C . ILE A 1 131 ? 17.172 -5.528 -8.939 1.00 89.19 131 ILE A C 1
ATOM 950 O O . ILE A 1 131 ? 17.078 -5.916 -7.781 1.00 89.19 131 ILE A O 1
ATOM 954 N N . ARG A 1 132 ? 18.346 -5.436 -9.564 1.00 90.44 132 ARG A N 1
ATOM 955 C CA . ARG A 1 132 ? 19.641 -5.730 -8.928 1.00 90.44 132 ARG A CA 1
ATOM 956 C C . ARG A 1 132 ? 20.301 -4.494 -8.345 1.00 90.44 132 ARG A C 1
ATOM 958 O O . ARG A 1 132 ? 20.911 -4.575 -7.287 1.00 90.44 132 ARG A O 1
ATOM 965 N N . ASP A 1 133 ? 20.187 -3.374 -9.047 1.00 92.00 133 ASP A N 1
ATOM 966 C CA . ASP A 1 133 ? 20.771 -2.101 -8.637 1.00 92.00 133 ASP A CA 1
ATOM 967 C C . ASP A 1 133 ? 20.023 -0.927 -9.279 1.00 92.00 133 ASP A C 1
ATOM 969 O O . ASP A 1 133 ? 19.376 -1.082 -10.324 1.00 92.00 133 ASP A O 1
ATOM 973 N N . VAL A 1 134 ? 20.116 0.246 -8.653 1.00 92.75 134 VAL A N 1
ATOM 974 C CA . VAL A 1 134 ? 19.500 1.491 -9.115 1.00 92.75 134 VAL A CA 1
ATOM 975 C C . VAL A 1 134 ? 20.528 2.609 -9.098 1.00 92.75 134 VAL A C 1
ATOM 977 O O . VAL A 1 134 ? 21.033 3.001 -8.050 1.00 92.75 134 VAL A O 1
ATOM 980 N N . THR A 1 135 ? 20.785 3.186 -10.268 1.00 93.44 135 THR A N 1
ATOM 981 C CA . THR A 1 135 ? 21.706 4.314 -10.429 1.00 93.44 135 THR A CA 1
ATOM 982 C C . THR A 1 135 ? 21.013 5.514 -11.073 1.00 93.44 135 THR A C 1
ATOM 984 O O . THR A 1 135 ? 19.997 5.389 -11.760 1.00 93.44 135 THR A O 1
ATOM 987 N N . GLY A 1 136 ? 21.537 6.718 -10.829 1.00 89.88 136 GLY A N 1
ATOM 988 C CA . GLY A 1 136 ? 21.034 7.939 -11.462 1.00 89.88 136 GLY A CA 1
ATOM 989 C C . GLY A 1 136 ? 21.316 7.942 -12.965 1.00 89.88 136 GLY A C 1
ATOM 990 O O . GLY A 1 136 ? 22.406 7.568 -13.398 1.00 89.88 136 GLY A O 1
ATOM 991 N N . ALA A 1 137 ? 20.343 8.367 -13.770 1.00 92.12 137 ALA A N 1
ATOM 992 C CA . ALA A 1 137 ? 20.488 8.435 -15.219 1.00 92.12 137 ALA A CA 1
ATOM 993 C C . ALA A 1 137 ? 19.656 9.577 -15.819 1.00 92.12 137 ALA A C 1
ATOM 995 O O . ALA A 1 137 ? 19.026 10.366 -15.117 1.00 92.12 137 ALA A O 1
ATOM 996 N N . ALA A 1 138 ? 19.660 9.681 -17.144 1.00 88.19 138 ALA A N 1
ATOM 997 C CA . ALA A 1 138 ? 18.843 10.646 -17.862 1.00 88.19 138 ALA A CA 1
ATOM 998 C C . ALA A 1 138 ? 18.254 10.016 -19.124 1.00 88.19 138 ALA A C 1
ATOM 1000 O O . ALA A 1 138 ? 18.901 9.220 -19.806 1.00 88.19 138 ALA A O 1
ATOM 1001 N N . CYS A 1 139 ? 17.030 10.418 -19.446 1.00 84.50 139 CYS A N 1
ATOM 1002 C CA . CYS A 1 139 ? 16.357 10.122 -20.701 1.00 84.50 139 CYS A CA 1
ATOM 1003 C C . CYS A 1 139 ? 16.434 11.361 -21.602 1.00 84.50 139 CYS A C 1
ATOM 1005 O O . CYS A 1 139 ? 15.475 12.126 -21.731 1.00 84.50 139 CYS A O 1
ATOM 1007 N N . GLY A 1 140 ? 17.613 11.596 -22.186 1.00 84.69 140 GLY A N 1
ATOM 1008 C CA . GLY A 1 140 ? 17.907 12.837 -22.905 1.00 84.69 140 GLY A CA 1
ATOM 1009 C C . GLY A 1 140 ? 17.906 14.038 -21.944 1.00 84.69 140 GLY A C 1
ATOM 1010 O O . GLY A 1 140 ? 18.651 14.004 -20.969 1.00 84.69 140 GLY A O 1
ATOM 1011 N N . PRO A 1 141 ? 17.085 15.085 -22.167 1.00 80.19 141 PRO A N 1
ATOM 1012 C CA . PRO A 1 141 ? 17.025 16.251 -21.280 1.00 80.19 141 PRO A CA 1
ATOM 1013 C C . PRO A 1 141 ? 16.229 16.005 -19.988 1.00 80.19 141 PRO A C 1
ATOM 1015 O O . PRO A 1 141 ? 16.143 16.895 -19.145 1.00 80.19 141 PRO A O 1
ATOM 1018 N N . ARG A 1 142 ? 15.592 14.837 -19.841 1.00 80.06 142 ARG A N 1
ATOM 1019 C CA . ARG A 1 142 ? 14.725 14.525 -18.699 1.00 80.06 142 ARG A CA 1
ATOM 1020 C C . ARG A 1 142 ? 15.472 13.671 -17.677 1.00 80.06 142 ARG A C 1
ATOM 1022 O O . ARG A 1 142 ? 16.204 12.766 -18.088 1.00 80.06 142 ARG A O 1
ATOM 1029 N N . PRO A 1 143 ? 15.269 13.903 -16.370 1.00 81.56 143 PRO A N 1
ATOM 1030 C CA . PRO A 1 143 ? 15.823 13.030 -15.347 1.00 81.56 143 PRO A CA 1
ATOM 1031 C C . PRO A 1 143 ? 15.254 11.615 -15.494 1.00 81.56 143 PRO A C 1
ATOM 1033 O O . PRO A 1 143 ? 14.110 11.423 -15.908 1.00 81.56 143 PRO A O 1
ATOM 1036 N N . GLY A 1 144 ? 16.068 10.622 -15.166 1.00 88.06 144 GLY A N 1
ATOM 1037 C CA . GLY A 1 144 ? 15.666 9.227 -15.169 1.00 88.06 144 GLY A CA 1
ATOM 1038 C C . GLY A 1 144 ? 16.470 8.421 -14.162 1.00 88.06 144 GLY A C 1
ATOM 1039 O O . GLY A 1 144 ? 17.337 8.930 -13.453 1.00 88.06 144 GLY A O 1
ATOM 1040 N N . ILE A 1 145 ? 16.188 7.131 -14.115 1.00 93.19 145 ILE A N 1
ATOM 1041 C CA . ILE A 1 145 ? 16.965 6.175 -13.333 1.00 93.19 145 ILE A CA 1
ATOM 1042 C C . ILE A 1 145 ? 17.377 5.027 -14.232 1.00 93.19 145 ILE A C 1
ATOM 1044 O O . ILE A 1 145 ? 16.680 4.682 -15.189 1.00 93.19 145 ILE A O 1
ATOM 1048 N N . ARG A 1 146 ? 18.515 4.428 -13.922 1.00 94.19 146 ARG A N 1
ATOM 1049 C CA . ARG A 1 146 ? 18.965 3.192 -14.534 1.00 94.19 146 ARG A CA 1
ATOM 1050 C C . ARG A 1 146 ? 18.727 2.056 -13.557 1.00 94.19 146 ARG A C 1
ATOM 1052 O O . ARG A 1 146 ? 19.208 2.090 -12.431 1.00 94.19 146 ARG A O 1
ATOM 1059 N N . LEU A 1 147 ? 17.968 1.070 -14.011 1.00 93.69 147 LEU A N 1
ATOM 1060 C CA . LEU A 1 147 ? 17.665 -0.152 -13.285 1.00 93.69 147 LEU A CA 1
ATOM 1061 C C . LEU A 1 147 ? 18.505 -1.269 -13.888 1.00 93.69 147 LEU A C 1
ATOM 1063 O O . LEU A 1 147 ? 18.333 -1.584 -15.066 1.00 93.69 147 LEU A O 1
ATOM 1067 N N . HIS A 1 148 ? 19.396 -1.864 -13.100 1.00 93.62 148 HIS A N 1
ATOM 1068 C CA . HIS A 1 148 ? 20.068 -3.099 -13.493 1.00 93.62 148 HIS A CA 1
ATOM 1069 C C . HIS A 1 148 ? 19.102 -4.257 -13.266 1.00 93.62 148 HIS A C 1
ATOM 1071 O O . HIS A 1 148 ? 18.621 -4.451 -12.152 1.00 93.62 148 HIS A O 1
ATOM 1077 N N . VAL A 1 149 ? 18.794 -5.003 -14.323 1.00 91.31 149 VAL A N 1
ATOM 1078 C CA . VAL A 1 149 ? 17.725 -6.009 -14.346 1.00 91.31 149 VAL A CA 1
ATOM 1079 C C . VAL A 1 149 ? 18.237 -7.323 -14.907 1.00 91.31 149 VAL A C 1
ATOM 1081 O O . VAL A 1 149 ? 19.157 -7.354 -15.720 1.00 91.31 149 VAL A O 1
ATOM 1084 N N . ASP A 1 150 ? 17.654 -8.430 -14.471 1.00 84.50 150 ASP A N 1
ATOM 1085 C CA . ASP A 1 150 ? 18.055 -9.787 -14.847 1.00 84.50 150 ASP A CA 1
ATOM 1086 C C . ASP A 1 150 ? 17.588 -10.265 -16.225 1.00 84.50 150 ASP A C 1
ATOM 1088 O O . ASP A 1 150 ? 17.892 -11.392 -16.613 1.00 84.50 150 ASP A O 1
ATOM 1092 N N . GLY A 1 151 ? 16.959 -9.391 -17.009 1.00 81.56 151 GLY A N 1
ATOM 1093 C CA . GLY A 1 151 ? 16.577 -9.670 -18.386 1.00 81.56 151 GLY A CA 1
ATOM 1094 C C . GLY A 1 151 ? 16.789 -8.491 -19.327 1.00 81.56 151 GLY A C 1
ATOM 1095 O O . GLY A 1 151 ? 17.414 -7.489 -18.991 1.00 81.56 151 GLY A O 1
ATOM 1096 N N . THR A 1 152 ? 16.255 -8.623 -20.539 1.00 77.81 152 THR A N 1
ATOM 1097 C CA . THR A 1 152 ? 16.318 -7.582 -21.571 1.00 77.81 152 THR A CA 1
ATOM 1098 C C . THR A 1 152 ? 14.923 -7.032 -21.841 1.00 77.81 152 THR A C 1
ATOM 1100 O O . THR A 1 152 ? 13.943 -7.772 -21.881 1.00 77.81 152 THR A O 1
ATOM 1103 N N . ALA A 1 153 ? 14.826 -5.715 -22.015 1.00 82.06 153 ALA A N 1
ATOM 1104 C CA . ALA A 1 153 ? 13.582 -5.027 -22.352 1.00 82.06 153 ALA A CA 1
ATOM 1105 C C . ALA A 1 153 ? 13.661 -4.413 -23.755 1.00 82.06 153 ALA A C 1
ATOM 1107 O O . ALA A 1 153 ? 14.724 -4.348 -24.362 1.00 82.06 153 ALA A O 1
ATOM 1108 N N . SER A 1 154 ? 12.543 -3.901 -24.265 1.00 80.81 154 SER A N 1
ATOM 1109 C CA . SER A 1 154 ? 12.519 -3.103 -25.494 1.00 80.81 154 SER A CA 1
ATOM 1110 C C . SER A 1 154 ? 12.460 -1.608 -25.181 1.00 80.81 154 SER A C 1
ATOM 1112 O O . SER A 1 154 ? 11.707 -1.184 -24.301 1.00 80.81 154 SER A O 1
ATOM 1114 N N . ALA A 1 155 ? 13.192 -0.788 -25.938 1.00 81.75 155 ALA A N 1
ATOM 1115 C CA . ALA A 1 155 ? 13.034 0.662 -25.868 1.00 81.75 155 ALA A CA 1
ATOM 1116 C C . ALA A 1 155 ? 11.583 1.050 -26.215 1.00 81.75 155 ALA A C 1
ATOM 1118 O O . ALA A 1 155 ? 10.970 0.458 -27.102 1.00 81.75 155 ALA A O 1
ATOM 1119 N N . GLY A 1 156 ? 11.016 2.014 -25.488 1.00 74.56 156 GLY A N 1
ATOM 1120 C CA . GLY A 1 156 ? 9.610 2.409 -25.609 1.00 74.56 156 GLY A CA 1
ATOM 1121 C C . GLY A 1 156 ? 8.618 1.546 -24.818 1.00 74.56 156 GLY A C 1
ATOM 1122 O O . GLY A 1 156 ? 7.439 1.891 -24.785 1.00 74.56 156 GLY A O 1
ATOM 1123 N N . ALA A 1 157 ? 9.067 0.472 -24.157 1.00 83.75 157 ALA A N 1
ATOM 1124 C CA . ALA A 1 157 ? 8.250 -0.264 -23.190 1.00 83.75 157 ALA A CA 1
ATOM 1125 C C . ALA A 1 157 ? 7.938 0.581 -21.942 1.00 83.75 157 ALA A C 1
ATOM 1127 O O . ALA A 1 157 ? 8.587 1.601 -21.689 1.00 83.75 157 ALA A O 1
ATOM 1128 N N . TYR A 1 158 ? 6.977 0.132 -21.135 1.00 84.75 158 TYR A N 1
ATOM 1129 C CA . TYR A 1 158 ? 6.666 0.746 -19.844 1.00 84.7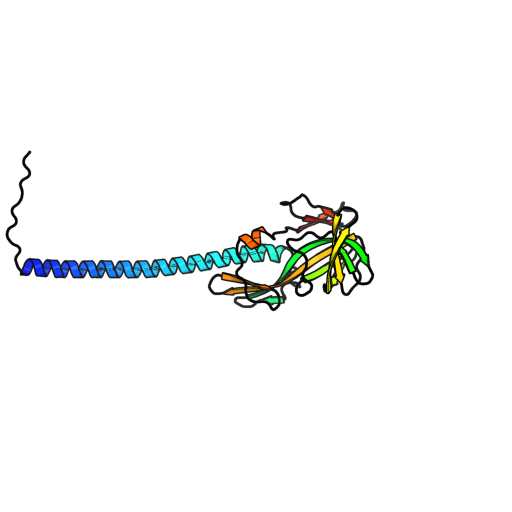5 158 TYR A CA 1
ATOM 1130 C C . TYR A 1 158 ? 7.137 -0.121 -18.697 1.00 84.75 158 TYR A C 1
ATOM 1132 O O . TYR A 1 158 ? 6.767 -1.279 -18.604 1.00 84.75 158 TYR A O 1
ATOM 1140 N N . ALA A 1 159 ? 7.933 0.461 -17.816 1.00 88.06 159 ALA A N 1
ATOM 1141 C CA . ALA A 1 159 ? 8.392 -0.148 -16.584 1.00 88.06 159 ALA A CA 1
ATOM 1142 C C . ALA A 1 159 ? 7.446 0.240 -15.440 1.00 88.06 159 ALA A C 1
ATOM 1144 O O . ALA A 1 159 ? 7.227 1.426 -15.207 1.00 88.06 159 ALA A O 1
ATOM 1145 N N . LEU A 1 160 ? 6.919 -0.743 -14.717 1.00 85.12 160 LEU A N 1
ATOM 1146 C CA . LEU A 1 160 ? 6.114 -0.596 -13.508 1.00 85.12 160 LEU A CA 1
ATOM 1147 C C . LEU A 1 160 ? 6.860 -1.234 -12.336 1.00 85.12 160 LEU A C 1
ATOM 1149 O O . LEU A 1 160 ? 7.314 -2.372 -12.428 1.00 85.12 160 LEU A O 1
ATOM 1153 N N . VAL A 1 161 ? 6.990 -0.507 -11.237 1.00 86.69 161 VAL A N 1
ATOM 1154 C CA . VAL A 1 161 ? 7.704 -0.941 -10.037 1.00 86.69 161 VAL A CA 1
ATOM 1155 C C . VAL A 1 161 ? 6.693 -1.325 -8.967 1.00 86.69 161 VAL A C 1
ATOM 1157 O O . VAL A 1 161 ? 5.809 -0.539 -8.618 1.00 86.69 161 VAL A O 1
ATOM 1160 N N . PHE A 1 162 ? 6.857 -2.530 -8.433 1.00 82.56 162 PHE A N 1
ATOM 1161 C CA . PHE A 1 162 ? 6.013 -3.111 -7.400 1.00 82.56 162 PHE A CA 1
ATOM 1162 C C . PHE A 1 162 ? 6.840 -3.496 -6.183 1.00 82.56 162 PHE A C 1
ATOM 1164 O O . PHE A 1 162 ? 7.798 -4.253 -6.302 1.00 82.56 162 PHE A O 1
ATOM 1171 N N . GLU A 1 163 ? 6.432 -3.048 -5.008 1.00 83.06 163 GLU A N 1
ATOM 1172 C CA . GLU A 1 163 ? 7.053 -3.411 -3.739 1.00 83.06 163 GLU A CA 1
ATOM 1173 C C . GLU A 1 163 ? 6.367 -4.635 -3.139 1.00 83.06 163 GLU A C 1
ATOM 1175 O O . GLU A 1 163 ? 5.144 -4.651 -2.990 1.00 83.06 163 GLU A O 1
ATOM 1180 N N . SER A 1 164 ? 7.144 -5.646 -2.754 1.00 79.62 164 SER A N 1
ATOM 1181 C CA . SER A 1 164 ? 6.608 -6.781 -1.998 1.00 79.62 164 SER A CA 1
ATOM 1182 C C . SER A 1 164 ? 6.520 -6.426 -0.515 1.00 79.62 164 SER A C 1
ATOM 1184 O O . SER A 1 164 ? 7.525 -6.098 0.122 1.00 79.62 164 SER A O 1
ATOM 1186 N N . GLY A 1 165 ? 5.320 -6.515 0.054 1.00 75.81 165 GLY A N 1
ATOM 1187 C CA . GLY A 1 165 ? 5.075 -6.121 1.435 1.00 75.81 165 GLY A CA 1
ATOM 1188 C C . GLY A 1 165 ? 4.006 -6.955 2.123 1.00 75.81 165 GLY A C 1
ATOM 1189 O O . GLY A 1 165 ? 3.254 -7.708 1.505 1.00 75.81 165 GLY A O 1
ATOM 1190 N N . SER A 1 166 ? 3.950 -6.821 3.447 1.00 77.31 166 SER A N 1
ATOM 1191 C CA . SER A 1 166 ? 2.912 -7.452 4.263 1.00 77.31 166 SER A CA 1
ATOM 1192 C C . SER A 1 166 ? 2.216 -6.422 5.144 1.00 77.31 166 SER A C 1
ATOM 1194 O O . SER A 1 166 ? 2.861 -5.705 5.913 1.00 77.31 166 SER A O 1
ATOM 1196 N N . TYR A 1 167 ? 0.894 -6.352 5.024 1.00 74.94 167 TYR A N 1
ATOM 1197 C CA . TYR A 1 167 ? 0.034 -5.543 5.877 1.00 74.94 167 TYR A CA 1
ATOM 1198 C C . TYR A 1 167 ? -0.497 -6.404 7.018 1.00 74.94 167 TYR A C 1
ATOM 1200 O O . TYR A 1 167 ? -0.877 -7.555 6.812 1.00 74.94 167 TYR A O 1
ATOM 1208 N N . PHE A 1 168 ? -0.527 -5.835 8.220 1.00 74.38 168 PHE A N 1
ATOM 1209 C CA . PHE A 1 168 ? -1.073 -6.463 9.419 1.00 74.38 168 PHE A CA 1
ATOM 1210 C C . PHE A 1 168 ? -2.027 -5.502 10.112 1.00 74.38 168 PHE A C 1
ATOM 1212 O O . PHE A 1 168 ? -1.679 -4.340 10.327 1.00 74.38 168 PHE A O 1
ATOM 1219 N N . LEU A 1 169 ? -3.179 -6.001 10.543 1.00 71.50 169 LEU A N 1
ATOM 1220 C CA . LEU A 1 169 ? -4.098 -5.272 11.405 1.00 71.50 169 LEU A CA 1
ATOM 1221 C C . LEU A 1 169 ? -3.981 -5.831 12.825 1.00 71.50 169 LEU A C 1
ATOM 1223 O O . LEU A 1 169 ? -4.553 -6.868 13.147 1.00 71.50 169 LEU A O 1
ATOM 1227 N N . ARG A 1 170 ? -3.213 -5.157 13.689 1.00 68.75 170 ARG A N 1
ATOM 1228 C CA . ARG A 1 170 ? -3.054 -5.554 15.099 1.00 68.75 170 ARG A CA 1
ATOM 1229 C C . ARG A 1 170 ? -3.191 -4.375 16.034 1.00 68.75 170 ARG A C 1
ATOM 1231 O O . ARG A 1 170 ? -2.700 -3.287 15.743 1.00 68.75 170 ARG A O 1
ATOM 1238 N N . ASP A 1 171 ? -3.821 -4.624 17.177 1.00 64.75 171 ASP A N 1
ATOM 1239 C CA . ASP A 1 171 ? -4.053 -3.627 18.225 1.00 64.75 171 ASP A CA 1
ATOM 1240 C C . ASP A 1 171 ? -4.756 -2.364 17.694 1.00 64.75 171 ASP A C 1
ATOM 1242 O O . ASP A 1 171 ? -4.453 -1.257 18.127 1.00 64.75 171 ASP A O 1
ATOM 1246 N N . ARG A 1 172 ? -5.685 -2.525 16.736 1.00 63.84 172 ARG A N 1
ATOM 1247 C CA . ARG A 1 172 ? -6.408 -1.423 16.064 1.00 63.84 172 ARG A CA 1
ATOM 1248 C C . ARG A 1 172 ? -5.529 -0.489 15.230 1.00 63.84 172 ARG A C 1
ATOM 1250 O O . ARG A 1 172 ? -5.910 0.643 14.961 1.00 63.84 172 ARG A O 1
ATOM 1257 N N . ALA A 1 173 ? -4.359 -0.955 14.809 1.00 58.25 173 ALA A N 1
ATOM 1258 C CA . ALA A 1 173 ? -3.470 -0.202 13.943 1.00 58.25 173 ALA A CA 1
ATOM 1259 C C . ALA A 1 173 ? -3.115 -1.023 12.705 1.00 58.25 173 ALA A C 1
ATOM 1261 O O . ALA A 1 173 ? -2.718 -2.191 12.811 1.00 58.25 173 ALA A O 1
ATOM 1262 N N . LEU A 1 174 ? -3.214 -0.387 11.538 1.00 58.50 174 LEU A N 1
ATOM 1263 C CA . LEU A 1 174 ? -2.640 -0.923 10.315 1.00 58.50 174 LEU A CA 1
ATOM 1264 C C . LEU A 1 174 ? -1.125 -0.733 10.365 1.00 58.50 174 LEU A C 1
ATOM 1266 O O . LEU A 1 174 ? -0.613 0.376 10.535 1.00 58.50 174 LEU A O 1
ATOM 1270 N N . ARG A 1 175 ? -0.398 -1.834 10.225 1.00 67.00 175 ARG A N 1
ATOM 1271 C CA . ARG A 1 175 ? 1.060 -1.845 10.200 1.00 67.00 175 ARG A CA 1
ATOM 1272 C C . ARG A 1 175 ? 1.521 -2.399 8.874 1.00 67.00 175 ARG A C 1
ATOM 1274 O O . ARG A 1 175 ? 1.011 -3.419 8.414 1.00 67.00 175 ARG A O 1
ATOM 1281 N N . TYR A 1 176 ? 2.523 -1.749 8.309 1.00 64.75 176 TYR A N 1
ATOM 1282 C CA . TYR A 1 176 ? 3.187 -2.220 7.111 1.00 64.75 176 TYR A CA 1
ATOM 1283 C C . TYR A 1 176 ? 4.560 -2.764 7.478 1.00 64.75 176 TYR A C 1
ATOM 1285 O O . TYR A 1 176 ? 5.303 -2.167 8.265 1.00 64.75 176 TYR A O 1
ATOM 1293 N N . ARG A 1 177 ? 4.878 -3.937 6.938 1.00 62.50 177 ARG A N 1
ATOM 1294 C CA . ARG A 1 177 ? 6.200 -4.543 7.029 1.00 62.50 177 ARG A CA 1
ATOM 1295 C C . ARG A 1 177 ? 6.782 -4.646 5.624 1.00 62.50 177 ARG A C 1
ATOM 1297 O O . ARG A 1 177 ? 6.238 -5.369 4.785 1.00 62.50 177 ARG A O 1
ATOM 1304 N N . LEU A 1 178 ? 7.889 -3.934 5.419 1.00 59.41 178 LEU A N 1
ATOM 1305 C CA . LEU A 1 178 ? 8.682 -3.937 4.193 1.00 59.41 178 LEU A CA 1
ATOM 1306 C C . LEU A 1 178 ? 9.577 -5.174 4.177 1.00 59.41 178 LEU A C 1
ATOM 1308 O O . LEU A 1 178 ? 10.421 -5.291 5.060 1.00 59.41 178 LEU A O 1
ATOM 1312 N N . GLY A 1 179 ? 9.418 -6.082 3.210 1.00 59.03 179 GLY A N 1
ATOM 1313 C CA . GLY A 1 179 ? 10.277 -7.270 3.091 1.00 59.03 179 GLY A CA 1
ATOM 1314 C C . GLY A 1 179 ? 10.547 -7.974 4.437 1.00 59.03 179 GLY A C 1
ATOM 1315 O O . GLY A 1 179 ? 9.621 -8.480 5.076 1.00 59.03 179 GLY A O 1
ATOM 1316 N N . ASN A 1 180 ? 11.814 -7.951 4.881 1.00 44.88 180 ASN A N 1
ATOM 1317 C CA . ASN A 1 180 ? 12.296 -8.523 6.151 1.00 44.88 180 ASN A CA 1
ATOM 1318 C C . ASN A 1 180 ? 12.490 -7.499 7.297 1.00 44.88 180 ASN A C 1
ATOM 1320 O O . ASN A 1 180 ? 13.036 -7.848 8.344 1.00 44.88 180 ASN A O 1
ATOM 1324 N N . GLU A 1 181 ? 12.077 -6.242 7.129 1.00 51.38 181 GLU A N 1
ATOM 1325 C CA . GLU A 1 181 ? 12.270 -5.177 8.122 1.00 51.38 181 GLU A CA 1
ATOM 1326 C C . GLU A 1 181 ? 11.295 -5.252 9.317 1.00 51.38 181 GLU A C 1
ATOM 1328 O O . GLU A 1 181 ? 10.336 -6.030 9.362 1.00 51.38 181 GLU A O 1
ATOM 1333 N N . GLY A 1 182 ? 11.545 -4.405 10.324 1.00 46.12 182 GLY A N 1
ATOM 1334 C CA . GLY A 1 182 ? 10.661 -4.203 11.471 1.00 46.12 182 GLY A CA 1
ATOM 1335 C C . GLY A 1 182 ? 9.327 -3.545 11.095 1.00 46.12 182 GLY A C 1
ATOM 1336 O O . GLY A 1 182 ? 9.219 -2.798 10.125 1.00 46.12 182 GLY A O 1
ATOM 1337 N N . ARG A 1 183 ? 8.283 -3.818 11.887 1.00 49.88 183 ARG A N 1
ATOM 1338 C CA . ARG A 1 183 ? 6.920 -3.299 11.666 1.00 49.88 183 ARG A CA 1
ATOM 1339 C C . ARG A 1 183 ? 6.891 -1.788 11.899 1.00 49.88 183 ARG A C 1
ATOM 1341 O O . ARG A 1 183 ? 7.188 -1.359 13.012 1.00 49.88 183 ARG A O 1
ATOM 1348 N N . GLN A 1 184 ? 6.474 -1.005 10.907 1.00 48.41 184 GLN A N 1
ATOM 1349 C CA . GLN A 1 184 ? 6.318 0.443 11.062 1.00 48.41 184 GLN A CA 1
ATOM 1350 C C . GLN A 1 184 ? 4.827 0.829 11.039 1.00 48.41 184 GLN A C 1
ATOM 1352 O O . GLN A 1 184 ? 4.068 0.284 10.229 1.00 48.41 184 GLN A O 1
ATOM 1357 N N . PRO A 1 185 ? 4.370 1.725 11.936 1.00 44.47 185 PRO A N 1
ATOM 1358 C CA . PRO A 1 185 ? 3.026 2.279 11.854 1.00 44.47 185 PRO A CA 1
ATOM 1359 C C . PRO A 1 185 ? 2.907 3.149 10.599 1.00 44.47 185 PRO A C 1
ATOM 1361 O O . PRO A 1 185 ? 3.820 3.905 10.260 1.00 44.47 185 PRO A O 1
ATOM 1364 N N . LEU A 1 186 ? 1.785 3.017 9.899 1.00 47.91 186 LEU A N 1
ATOM 1365 C CA . LEU A 1 186 ? 1.438 3.893 8.788 1.00 47.91 186 LEU A CA 1
ATOM 1366 C C . LEU A 1 186 ? 0.775 5.157 9.354 1.00 47.91 186 LEU A C 1
ATOM 1368 O O . LEU A 1 186 ? -0.235 5.059 10.045 1.00 47.91 186 LEU A O 1
ATOM 1372 N N . THR A 1 187 ? 1.365 6.323 9.093 1.00 44.88 187 THR A N 1
ATOM 1373 C CA . THR A 1 187 ? 0.825 7.642 9.459 1.00 44.88 187 THR A CA 1
ATOM 1374 C C . THR A 1 187 ? 0.432 8.418 8.201 1.00 44.88 187 THR A C 1
ATOM 1376 O O . THR A 1 187 ? 1.032 8.222 7.140 1.00 44.88 187 THR A O 1
ATOM 1379 N N . ASP A 1 188 ? -0.540 9.326 8.316 1.00 39.75 188 ASP A N 1
ATOM 1380 C CA . ASP A 1 188 ? -1.051 10.147 7.202 1.00 39.75 188 ASP A CA 1
ATOM 1381 C C . ASP A 1 188 ? 0.057 10.941 6.481 1.00 39.75 188 ASP A C 1
ATOM 1383 O O . ASP A 1 188 ? 0.044 11.093 5.259 1.00 39.75 188 ASP A O 1
ATOM 1387 N N . GLU A 1 189 ? 1.078 11.376 7.222 1.00 36.50 189 GLU A N 1
ATOM 1388 C CA . GLU A 1 189 ? 2.245 12.106 6.707 1.00 36.50 189 GLU A CA 1
ATOM 1389 C C . GLU A 1 189 ? 3.082 11.282 5.715 1.00 36.50 189 GLU A C 1
ATOM 1391 O O . GLU A 1 189 ? 3.637 11.832 4.765 1.00 36.50 189 GLU A O 1
ATOM 1396 N N . ARG A 1 190 ? 3.146 9.953 5.885 1.00 43.72 190 ARG A N 1
ATOM 1397 C CA . ARG A 1 190 ? 3.831 9.064 4.931 1.00 43.72 190 ARG A CA 1
ATOM 1398 C C . ARG A 1 190 ? 2.981 8.753 3.703 1.00 43.72 190 ARG A C 1
ATOM 1400 O O . ARG A 1 190 ? 3.544 8.517 2.638 1.00 43.72 190 ARG A O 1
ATOM 1407 N N . PHE A 1 191 ? 1.654 8.786 3.827 1.00 42.22 191 PHE A N 1
ATOM 1408 C CA . PHE A 1 191 ? 0.740 8.613 2.693 1.00 42.22 191 PHE A CA 1
ATOM 1409 C C . PHE A 1 191 ? 0.727 9.823 1.762 1.00 42.22 191 PHE A C 1
ATOM 1411 O O . PHE A 1 191 ? 0.770 9.657 0.542 1.00 42.22 191 PHE A O 1
ATOM 1418 N N . ALA A 1 192 ? 0.742 11.036 2.323 1.00 39.16 192 ALA A N 1
ATOM 1419 C CA . ALA A 1 192 ? 0.784 12.277 1.548 1.00 39.16 192 ALA A CA 1
ATOM 1420 C C . ALA A 1 192 ? 2.015 12.368 0.625 1.00 39.16 192 ALA A C 1
ATOM 1422 O O . ALA A 1 192 ? 1.975 13.060 -0.391 1.00 39.16 192 ALA A O 1
ATOM 1423 N N . ALA A 1 193 ? 3.085 11.635 0.946 1.00 41.88 193 ALA A N 1
ATOM 1424 C CA . ALA A 1 193 ? 4.310 11.588 0.163 1.00 41.88 193 ALA A CA 1
ATOM 1425 C C . ALA A 1 193 ? 4.295 10.577 -1.004 1.00 41.88 193 ALA A C 1
ATOM 1427 O O . ALA A 1 193 ? 5.246 10.593 -1.782 1.00 41.88 193 ALA A O 1
ATOM 1428 N N . GLY A 1 194 ? 3.283 9.697 -1.150 1.00 42.56 194 GLY A N 1
ATOM 1429 C CA . GLY A 1 194 ? 3.418 8.552 -2.070 1.00 42.56 194 GLY A CA 1
ATOM 1430 C C . GLY A 1 194 ? 2.226 8.063 -2.891 1.00 42.56 194 GLY A C 1
ATOM 1431 O O . GLY A 1 194 ? 2.353 7.046 -3.575 1.00 42.56 194 GLY A O 1
ATOM 1432 N N . GLY A 1 195 ? 1.096 8.766 -2.899 1.00 43.25 195 GLY A N 1
ATOM 1433 C CA . GLY A 1 195 ? -0.057 8.384 -3.721 1.00 43.25 195 GLY A CA 1
ATOM 1434 C C . GLY A 1 195 ? 0.102 8.741 -5.204 1.00 43.25 195 GLY A C 1
ATOM 1435 O O . GLY A 1 195 ? -0.395 9.778 -5.643 1.00 43.25 195 GLY A O 1
ATOM 1436 N N . HIS A 1 196 ? 0.731 7.884 -6.015 1.00 51.44 196 HIS A N 1
ATOM 1437 C CA . HIS A 1 196 ? 0.727 8.055 -7.475 1.00 51.44 196 HIS A CA 1
ATOM 1438 C C . HIS A 1 196 ? -0.420 7.276 -8.114 1.00 51.44 196 HIS A C 1
ATOM 1440 O O . HIS A 1 196 ? -0.483 6.050 -8.087 1.00 51.44 196 HIS A O 1
ATOM 1446 N N . ARG A 1 197 ? -1.363 8.008 -8.711 1.00 49.09 197 ARG A N 1
ATOM 1447 C CA . ARG A 1 197 ? -2.499 7.426 -9.428 1.00 49.09 197 ARG A CA 1
ATOM 1448 C C . ARG A 1 197 ? -2.067 7.154 -10.870 1.00 49.09 197 ARG A C 1
ATOM 1450 O O . ARG A 1 197 ? -1.818 8.103 -11.591 1.00 49.09 197 ARG A O 1
ATOM 1457 N N . LEU A 1 198 ? -1.992 5.902 -11.308 1.00 45.72 198 LEU A N 1
ATOM 1458 C CA . LEU A 1 198 ? -1.730 5.547 -12.709 1.00 45.72 198 LEU A CA 1
ATOM 1459 C C . LEU A 1 198 ? -3.044 5.189 -13.404 1.00 45.72 198 LEU A C 1
ATOM 1461 O O . LEU A 1 198 ? -3.578 4.169 -13.063 1.00 45.72 198 LEU A O 1
ATOM 1465 N N . ARG A 1 199 ? -3.615 5.953 -14.335 1.00 47.03 199 ARG A N 1
ATOM 1466 C CA . ARG A 1 199 ? -4.842 5.594 -15.070 1.00 47.03 199 ARG A CA 1
ATOM 1467 C C . ARG A 1 199 ? -4.507 4.872 -16.378 1.00 47.03 199 ARG A C 1
ATOM 1469 O O . ARG A 1 199 ? -4.034 5.511 -17.305 1.00 47.03 199 ARG A O 1
ATOM 1476 N N . VAL A 1 200 ? -4.814 3.582 -16.497 1.00 47.41 200 VAL A N 1
ATOM 1477 C CA . VAL A 1 200 ? -4.717 2.875 -17.786 1.00 47.41 200 VAL A CA 1
ATOM 1478 C C . VAL A 1 200 ? -6.003 3.071 -18.598 1.00 47.41 200 VAL A C 1
ATOM 1480 O O . VAL A 1 200 ? -7.098 2.831 -18.091 1.00 47.41 200 VAL A O 1
ATOM 1483 N N . THR A 1 201 ? -5.898 3.517 -19.846 1.00 49.06 201 THR A N 1
ATOM 1484 C CA . THR A 1 201 ? -7.014 3.655 -20.791 1.00 49.06 201 THR A CA 1
ATOM 1485 C C . THR A 1 201 ? -6.704 2.885 -22.072 1.00 49.06 201 THR A C 1
ATOM 1487 O O . THR A 1 201 ? -5.607 2.952 -22.615 1.00 49.06 201 THR A O 1
ATOM 1490 N N . HIS A 1 202 ? -7.666 2.121 -22.577 1.00 47.38 202 HIS A N 1
ATOM 1491 C CA . HIS A 1 202 ? -7.554 1.543 -23.913 1.00 47.38 202 HIS A CA 1
ATOM 1492 C C . HIS A 1 202 ? -8.132 2.546 -24.911 1.00 47.38 202 HIS A C 1
ATOM 1494 O O . HIS A 1 202 ? -9.297 2.925 -24.814 1.00 47.38 202 HIS A O 1
ATOM 1500 N N . ASP A 1 203 ? -7.302 3.006 -25.840 1.00 54.34 203 ASP A N 1
ATOM 1501 C CA . ASP A 1 203 ? -7.626 4.029 -26.824 1.00 54.34 203 ASP A CA 1
ATOM 1502 C C . ASP A 1 203 ? -7.466 3.445 -28.231 1.00 54.34 203 ASP A C 1
ATOM 1504 O O . ASP A 1 203 ? -6.373 3.082 -28.664 1.00 54.34 203 ASP A O 1
ATOM 1508 N N . SER A 1 204 ? -8.583 3.325 -28.952 1.00 48.12 204 SER A N 1
ATOM 1509 C CA . SER A 1 204 ? -8.607 2.781 -30.319 1.00 48.12 204 SER A CA 1
ATOM 1510 C C . SER A 1 204 ? -7.843 3.641 -31.327 1.00 48.12 204 SER A C 1
ATOM 1512 O O . SER A 1 204 ? -7.513 3.168 -32.410 1.00 48.12 204 SER A O 1
ATOM 1514 N N . THR A 1 205 ? -7.535 4.886 -30.957 1.00 52.09 205 THR A N 1
ATOM 1515 C CA . THR A 1 205 ? -6.783 5.837 -31.777 1.00 52.09 205 THR A CA 1
ATOM 1516 C C . THR A 1 205 ? -5.298 5.898 -31.415 1.00 52.09 205 THR A C 1
ATOM 1518 O O . THR A 1 205 ? -4.514 6.517 -32.136 1.00 52.09 205 THR A O 1
ATOM 1521 N N . ALA A 1 206 ? -4.875 5.239 -30.329 1.00 48.03 206 ALA A N 1
ATOM 1522 C CA . ALA A 1 206 ? -3.476 5.220 -29.927 1.00 48.03 206 ALA A CA 1
ATOM 1523 C C . ALA A 1 206 ? -2.654 4.345 -30.883 1.00 48.03 206 ALA A C 1
ATOM 1525 O O . ALA A 1 206 ? -2.803 3.129 -30.915 1.00 48.03 206 ALA A O 1
ATOM 1526 N N . ALA A 1 207 ? -1.734 4.953 -31.635 1.00 43.00 207 ALA A N 1
ATOM 1527 C CA . ALA A 1 207 ? -0.825 4.220 -32.523 1.00 43.00 207 ALA A CA 1
ATOM 1528 C C . ALA A 1 207 ? 0.241 3.403 -31.758 1.00 43.00 207 ALA A C 1
ATOM 1530 O O . ALA A 1 207 ? 0.793 2.440 -32.286 1.00 43.00 207 ALA A O 1
ATOM 1531 N N . ALA A 1 208 ? 0.539 3.787 -30.512 1.00 42.72 208 ALA A N 1
ATOM 1532 C CA . ALA A 1 208 ? 1.479 3.120 -29.614 1.00 42.72 208 ALA A CA 1
ATOM 1533 C C . ALA A 1 208 ? 1.098 3.392 -28.153 1.00 42.72 208 ALA A C 1
ATOM 1535 O O . ALA A 1 208 ? 0.352 4.332 -27.866 1.00 42.72 208 ALA A O 1
ATOM 1536 N N . ALA A 1 209 ? 1.635 2.592 -27.225 1.00 45.72 209 ALA A N 1
ATOM 1537 C CA . ALA A 1 209 ? 1.405 2.835 -25.810 1.00 45.72 209 ALA A CA 1
ATOM 1538 C C . ALA A 1 209 ? 2.013 4.193 -25.399 1.00 45.72 209 ALA A C 1
ATOM 1540 O O . ALA A 1 209 ? 3.207 4.434 -25.601 1.00 45.72 209 ALA A O 1
ATOM 1541 N N . SER A 1 210 ? 1.207 5.101 -24.850 1.00 47.34 210 SER A N 1
ATOM 1542 C CA . SER A 1 210 ? 1.640 6.466 -24.512 1.00 47.34 210 SER A CA 1
ATOM 1543 C C . SER A 1 210 ? 1.375 6.791 -23.049 1.00 47.34 210 SER A C 1
ATOM 1545 O O . SER A 1 210 ? 0.380 6.351 -22.481 1.00 47.34 210 SER A O 1
ATOM 1547 N N . LEU A 1 211 ? 2.291 7.545 -22.444 1.00 47.38 211 LEU A N 1
ATOM 1548 C CA . LEU A 1 211 ? 2.199 8.000 -21.067 1.00 47.38 211 LEU A CA 1
ATOM 1549 C C . LEU A 1 211 ? 2.044 9.510 -21.040 1.00 47.38 211 LEU A C 1
ATOM 1551 O O . LEU A 1 211 ? 2.927 10.228 -21.515 1.00 47.38 211 LEU A O 1
ATOM 1555 N N . ALA A 1 212 ? 0.940 9.980 -20.476 1.00 51.88 212 ALA A N 1
ATOM 1556 C CA . ALA A 1 212 ? 0.706 11.393 -20.239 1.00 51.88 212 ALA A CA 1
ATOM 1557 C C . ALA A 1 212 ? 0.809 11.692 -18.741 1.00 51.88 212 ALA A C 1
ATOM 1559 O O . ALA A 1 212 ? 0.186 11.027 -17.915 1.00 51.88 212 ALA A O 1
ATOM 1560 N N . TRP A 1 213 ? 1.592 12.714 -18.399 1.00 48.28 213 TRP A N 1
ATOM 1561 C CA . TRP A 1 213 ? 1.732 13.220 -17.036 1.00 48.28 213 TRP A CA 1
ATOM 1562 C C . TRP A 1 213 ? 1.094 14.608 -16.943 1.00 48.28 213 TRP A C 1
ATOM 1564 O O . TRP A 1 213 ? 1.701 15.574 -17.409 1.00 48.28 213 TRP A O 1
ATOM 1574 N N . PRO A 1 214 ? -0.107 14.760 -16.356 1.00 51.06 214 PRO A N 1
ATOM 1575 C CA . PRO A 1 214 ? -0.770 16.060 -16.305 1.00 51.06 214 PRO A CA 1
ATOM 1576 C C . PRO A 1 214 ? -0.324 16.932 -15.107 1.00 51.06 214 PRO A C 1
ATOM 1578 O O . PRO A 1 214 ? -1.005 17.894 -14.765 1.00 51.06 214 PRO A O 1
ATOM 1581 N N . GLY A 1 215 ? 0.821 16.635 -14.476 1.00 45.94 215 GLY A N 1
ATOM 1582 C CA . GLY A 1 215 ? 1.367 17.387 -13.336 1.00 45.94 215 GLY A CA 1
ATOM 1583 C C . GLY A 1 215 ? 1.095 16.742 -11.969 1.00 45.94 215 GLY A C 1
ATOM 1584 O O . GLY A 1 215 ? 0.506 15.670 -11.880 1.00 45.94 215 GLY A O 1
ATOM 1585 N N . GLU A 1 216 ? 1.524 17.412 -10.891 1.00 41.06 216 GLU A N 1
ATOM 1586 C CA . GLU A 1 216 ? 1.685 16.872 -9.519 1.00 41.06 216 GLU A CA 1
ATOM 1587 C C . GLU A 1 216 ? 0.434 16.271 -8.849 1.00 41.06 216 GLU A C 1
ATOM 1589 O O . GLU A 1 216 ? 0.556 15.578 -7.843 1.00 41.06 216 GLU A O 1
ATOM 1594 N N . ARG A 1 217 ? -0.776 16.516 -9.366 1.00 39.53 217 ARG A N 1
ATOM 1595 C CA . ARG A 1 217 ? -2.036 16.021 -8.767 1.00 39.53 217 ARG A CA 1
ATOM 1596 C C . ARG A 1 217 ? -2.898 15.190 -9.709 1.00 39.53 217 ARG A C 1
ATOM 1598 O O . ARG A 1 217 ? -3.971 14.731 -9.313 1.00 39.53 217 ARG A O 1
ATOM 1605 N N . ALA A 1 218 ? -2.468 15.022 -10.953 1.00 42.75 218 ALA A N 1
ATOM 1606 C CA . ALA A 1 218 ? -3.245 14.323 -11.957 1.00 42.75 218 ALA A CA 1
ATOM 1607 C C . ALA A 1 218 ? -2.725 12.892 -12.137 1.00 42.75 218 ALA A C 1
ATOM 1609 O O . ALA A 1 218 ? -1.520 12.661 -12.029 1.00 42.75 218 ALA A O 1
ATOM 1610 N N . PRO A 1 219 ? -3.611 11.912 -12.384 1.00 47.72 219 PRO A N 1
ATOM 1611 C CA . PRO A 1 219 ? -3.171 10.546 -12.574 1.00 47.72 219 PRO A CA 1
ATOM 1612 C C . PRO A 1 219 ? -2.288 10.427 -13.824 1.00 47.72 219 PRO A C 1
ATOM 1614 O O . PRO A 1 219 ? -2.641 10.948 -14.880 1.00 47.72 219 PRO A O 1
ATOM 1617 N N . MET A 1 220 ? -1.170 9.717 -13.701 1.00 51.97 220 MET A N 1
ATOM 1618 C CA . MET A 1 220 ? -0.319 9.276 -14.803 1.00 51.97 220 MET A CA 1
ATOM 1619 C C . MET A 1 220 ? -1.164 8.425 -15.752 1.00 51.97 220 MET A C 1
ATOM 1621 O O . MET A 1 220 ? -1.619 7.364 -15.354 1.00 51.97 220 MET A O 1
ATOM 1625 N N . GLU A 1 221 ? -1.435 8.868 -16.975 1.00 55.59 221 GLU A N 1
ATOM 1626 C CA . GLU A 1 221 ? -2.317 8.138 -17.890 1.00 55.59 221 GLU A CA 1
ATOM 1627 C C . GLU A 1 221 ? -1.500 7.236 -18.827 1.00 55.59 221 GLU A C 1
ATOM 1629 O O . GLU A 1 221 ? -0.691 7.746 -19.596 1.00 55.59 221 GLU A O 1
ATOM 1634 N N . LEU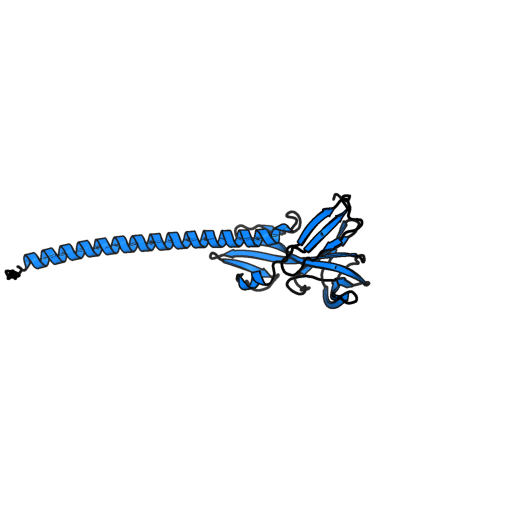 A 1 222 ? -1.702 5.916 -18.773 1.00 55.00 222 LEU A N 1
ATOM 1635 C CA . LEU A 1 222 ? -1.157 4.927 -19.710 1.00 55.00 222 LEU A CA 1
ATOM 1636 C C . LEU A 1 222 ? -2.221 4.576 -20.750 1.00 55.00 222 LEU A C 1
ATOM 1638 O O . LEU A 1 222 ? -3.193 3.900 -20.431 1.00 55.00 222 LEU A O 1
ATOM 1642 N N . ARG A 1 223 ? -2.033 4.981 -22.003 1.00 55.41 223 ARG A N 1
ATOM 1643 C CA . ARG A 1 223 ? -2.930 4.615 -23.105 1.00 55.41 223 ARG A CA 1
ATOM 1644 C C . ARG A 1 223 ? -2.402 3.418 -23.869 1.00 55.41 223 ARG A C 1
ATOM 1646 O O . ARG A 1 223 ? -1.264 3.478 -24.317 1.00 55.41 223 ARG A O 1
ATOM 1653 N N . PHE A 1 224 ? -3.218 2.388 -24.087 1.00 48.91 224 PHE A N 1
ATOM 1654 C CA . PHE A 1 224 ? -2.901 1.250 -24.962 1.00 48.91 224 PHE A CA 1
ATOM 1655 C C . PHE A 1 224 ? -3.779 1.241 -26.222 1.00 48.91 224 PHE A C 1
ATOM 1657 O O . PHE A 1 224 ? -4.969 1.523 -26.102 1.00 48.91 224 PHE A O 1
ATOM 1664 N N . PRO A 1 225 ? -3.258 0.847 -27.401 1.00 45.97 225 PRO A N 1
ATOM 1665 C CA . PRO A 1 225 ? -4.091 0.566 -28.572 1.00 45.97 225 PRO A CA 1
ATOM 1666 C C . PRO A 1 225 ? -5.166 -0.481 -28.253 1.00 45.97 225 PRO A C 1
ATOM 1668 O O . PRO A 1 225 ? -4.871 -1.526 -27.664 1.00 45.97 225 PRO A O 1
ATOM 1671 N N . VAL A 1 226 ? -6.408 -0.234 -28.676 1.00 47.44 226 VAL A N 1
ATOM 1672 C CA . VAL A 1 226 ? -7.480 -1.244 -28.625 1.00 47.44 226 VAL A CA 1
ATOM 1673 C C . VAL A 1 226 ? -7.158 -2.319 -29.664 1.00 47.44 226 VAL A C 1
ATOM 1675 O O . VAL A 1 226 ? -7.319 -2.111 -30.861 1.00 47.44 226 VAL A O 1
ATOM 1678 N N . GLY A 1 227 ? -6.630 -3.451 -29.200 1.00 44.53 227 GLY A N 1
ATOM 1679 C CA . GLY A 1 227 ? -6.209 -4.554 -30.069 1.00 44.53 227 GLY A CA 1
ATOM 1680 C C . GLY A 1 227 ? -5.416 -5.670 -29.387 1.00 44.53 227 GLY A C 1
ATOM 1681 O O . GLY A 1 227 ? -5.134 -6.678 -30.026 1.00 44.53 227 GLY A O 1
ATOM 1682 N N . ARG A 1 228 ? -5.064 -5.536 -28.101 1.00 41.88 228 ARG A N 1
ATOM 1683 C CA . ARG A 1 228 ? -4.434 -6.617 -27.330 1.00 41.88 228 ARG A CA 1
ATOM 1684 C C . ARG A 1 228 ? -5.255 -6.959 -26.101 1.00 41.88 228 ARG A C 1
ATOM 1686 O O . ARG A 1 228 ? -5.036 -6.433 -25.019 1.00 41.88 228 ARG A O 1
ATOM 1693 N N . THR A 1 229 ? -6.216 -7.847 -26.307 1.00 33.28 229 THR A N 1
ATOM 1694 C CA . THR A 1 229 ? -6.643 -8.785 -25.273 1.00 33.28 229 THR A CA 1
ATOM 1695 C C . THR A 1 229 ? -5.535 -9.817 -25.091 1.00 33.28 229 THR A C 1
ATOM 1697 O O . THR A 1 229 ? -5.307 -10.611 -26.008 1.00 33.28 229 THR A O 1
ATOM 1700 N N . GLN A 1 230 ? -4.848 -9.775 -23.952 1.00 35.78 230 GLN A N 1
ATOM 1701 C CA . GLN A 1 230 ? -4.733 -10.887 -22.998 1.00 35.78 230 GLN A CA 1
ATOM 1702 C C . GLN A 1 230 ? -3.841 -10.486 -21.828 1.00 35.78 230 GLN A C 1
ATOM 1704 O O . GLN A 1 230 ? -2.708 -10.027 -22.090 1.00 35.78 230 GLN A O 1
#